Protein AF-0000000087528096 (afdb_homodimer)

Radius of gyration: 29.96 Å; Cα contacts (8 Å, |Δi|>4): 193; chains: 2; bounding box: 73×85×64 Å

Foldseek 3Di:
DEEDEPVRCVVCVVVVLVCQAPVQDKYFYDYPRHTDDIDHYPVVVVVVVVVVVVVVVVVVVVVVVVVVVVVVVVVVVVVVVVVVVVVVVVVD/DEEDEPVRCVVCVVVVLVCQAPVQDKYFYDYPRHTDDIDHYVVVVVVVVVVVVVVVVVVVVVVVVVVVVVVVVVVVVVVVVVVVVVVVVVVD

Organism: NCBI:txid1859131

Solvent-accessible surface area (backbone atoms only — not comparable to full-atom values): 9557 Å² total; per-residue (Å²): 125,44,81,39,41,53,68,55,41,53,76,39,41,70,60,53,41,49,40,8,47,73,66,64,38,40,35,37,30,17,55,97,85,35,80,46,24,28,40,31,18,54,68,52,51,49,48,43,53,50,51,50,50,49,51,50,50,51,50,49,52,52,48,50,52,52,48,51,52,50,49,49,50,51,53,52,53,51,55,52,52,57,55,50,58,57,50,54,59,64,71,98,126,44,80,40,42,52,70,55,40,52,76,40,41,71,61,52,42,48,40,9,46,74,65,62,39,39,35,38,30,17,56,97,85,35,79,44,24,28,40,32,18,53,69,52,51,50,48,44,52,49,51,50,50,49,50,52,50,49,51,49,52,50,49,51,50,51,48,50,52,48,50,50,50,51,52,52,52,52,54,53,52,55,56,50,57,56,50,55,59,64,72,99

Sequence (184 aa):
MTTVSVANAKSHLSELIAKSAYAHERFIITKRDKPVAALVSLEDLQIIEQHEERQGLASLVGQWKDFEEVGEQISDLHQLRKDAGTRKDVSLMTTVSVANAKSHLSELIAKSAYAHERFIITKRDKPVAALVSLEDLQIIEQHEERQGLASLVGQWKDFEEVGEQISDLHQLRKDAGTRKDVSL

InterPro domains:
  IPR006442 Type II toxin-antitoxin system, antitoxin Phd/YefM [PF02604] (1-50)
  IPR036165 YefM-like superfamily [SSF143120] (1-53)

Structure (mmCIF, N/CA/C/O backbone):
data_AF-0000000087528096-model_v1
#
loop_
_entity.id
_entity.type
_entity.pdbx_description
1 polymer Antitoxin
#
loop_
_atom_site.group_PDB
_atom_site.id
_atom_site.type_symbol
_atom_site.label_atom_id
_atom_site.label_alt_id
_atom_site.label_comp_id
_atom_site.label_asym_id
_atom_site.label_entity_id
_atom_site.label_seq_id
_atom_site.pdbx_PDB_ins_code
_atom_site.Cartn_x
_atom_site.Cartn_y
_atom_site.Cartn_z
_atom_site.occupancy
_atom_site.B_iso_or_equiv
_atom_site.auth_seq_id
_atom_site.auth_comp_id
_atom_site.auth_asym_id
_atom_site.auth_atom_id
_atom_site.pdbx_PDB_model_num
ATOM 1 N N . MET A 1 1 ? 3.6 0.484 -13.867 1 90.38 1 MET A N 1
ATOM 2 C CA . MET A 1 1 ? 2.879 -0.701 -13.406 1 90.38 1 MET A CA 1
ATOM 3 C C . MET A 1 1 ? 2.568 -1.631 -14.578 1 90.38 1 MET A C 1
ATOM 5 O O . MET A 1 1 ? 2.242 -1.171 -15.672 1 90.38 1 MET A O 1
ATOM 9 N N . THR A 1 2 ? 2.775 -2.906 -14.344 1 96.56 2 THR A N 1
ATOM 10 C CA . THR A 1 2 ? 2.578 -3.893 -15.398 1 96.56 2 THR A CA 1
ATOM 11 C C . THR A 1 2 ? 1.336 -4.738 -15.125 1 96.56 2 THR A C 1
ATOM 13 O O . THR A 1 2 ? 1.041 -5.059 -13.969 1 96.56 2 THR A O 1
ATOM 16 N N . THR A 1 3 ? 0.63 -5.137 -16.266 1 98.19 3 THR A N 1
ATOM 17 C CA . THR A 1 3 ? -0.561 -5.969 -16.125 1 98.19 3 THR A CA 1
ATOM 18 C C . THR A 1 3 ? -0.282 -7.391 -16.609 1 98.19 3 THR A C 1
ATOM 20 O O . THR A 1 3 ? 0.369 -7.59 -17.641 1 98.19 3 THR A O 1
ATOM 23 N N . VAL A 1 4 ? -0.77 -8.359 -15.805 1 98.31 4 VAL A N 1
ATOM 24 C CA . VAL A 1 4 ? -0.601 -9.766 -16.156 1 98.31 4 VAL A CA 1
ATOM 25 C C . VAL A 1 4 ? -1.892 -10.531 -15.859 1 98.31 4 VAL A C 1
ATOM 27 O O . VAL A 1 4 ? -2.605 -10.219 -14.906 1 98.31 4 VAL A O 1
ATOM 30 N N . SER A 1 5 ? -2.236 -11.555 -16.703 1 98.25 5 SER A N 1
ATOM 31 C CA . SER A 1 5 ? -3.389 -12.406 -16.438 1 98.25 5 SER A CA 1
ATOM 32 C C . SER A 1 5 ? -3.094 -13.383 -15.297 1 98.25 5 SER A C 1
ATOM 34 O O . SER A 1 5 ? -1.93 -13.656 -15 1 98.25 5 SER A O 1
ATOM 36 N N . VAL A 1 6 ? -4.137 -13.867 -14.734 1 97.44 6 VAL A N 1
ATOM 37 C CA . VAL A 1 6 ? -3.998 -14.891 -13.703 1 97.44 6 VAL A CA 1
ATOM 38 C C . VAL A 1 6 ? -3.186 -16.062 -14.242 1 97.44 6 VAL A C 1
ATOM 40 O O . VAL A 1 6 ? -2.297 -16.578 -13.562 1 97.44 6 VAL A O 1
ATOM 43 N N . ALA A 1 7 ? -3.463 -16.5 -15.469 1 96.94 7 ALA A N 1
ATOM 44 C CA . ALA A 1 7 ? -2.764 -17.625 -16.078 1 96.94 7 ALA A CA 1
ATOM 45 C C . ALA A 1 7 ? -1.271 -17.344 -16.203 1 96.94 7 ALA A C 1
ATOM 47 O O . ALA A 1 7 ? -0.44 -18.172 -15.844 1 96.94 7 ALA A O 1
ATOM 48 N N . ASN A 1 8 ? -0.968 -16.188 -16.688 1 97.31 8 ASN A N 1
ATOM 49 C CA . ASN A 1 8 ? 0.431 -15.812 -16.844 1 97.31 8 ASN A CA 1
ATOM 50 C C . ASN A 1 8 ? 1.124 -15.641 -15.5 1 97.31 8 ASN A C 1
ATOM 52 O O . ASN A 1 8 ? 2.297 -15.992 -15.352 1 97.31 8 ASN A O 1
ATOM 56 N N . ALA A 1 9 ? 0.437 -15.078 -14.57 1 98.06 9 ALA A N 1
ATOM 57 C CA . ALA A 1 9 ? 0.995 -14.938 -13.227 1 98.06 9 ALA A CA 1
ATOM 58 C C . ALA A 1 9 ? 1.335 -16.297 -12.633 1 98.06 9 ALA A C 1
ATOM 60 O O . ALA A 1 9 ? 2.396 -16.469 -12.023 1 98.06 9 ALA A O 1
ATOM 61 N N . LYS A 1 10 ? 0.436 -17.234 -12.836 1 96.06 10 LYS A N 1
ATOM 62 C CA . LYS A 1 10 ? 0.653 -18.578 -12.328 1 96.06 10 LYS A CA 1
ATOM 63 C C . LYS A 1 10 ? 1.898 -19.203 -12.945 1 96.06 10 LYS A C 1
ATOM 65 O O . LYS A 1 10 ? 2.709 -19.812 -12.242 1 96.06 10 LYS A O 1
ATOM 70 N N . SER A 1 11 ? 2.092 -18.984 -14.188 1 96.88 11 SER A N 1
ATOM 71 C CA . SER A 1 11 ? 3.176 -19.625 -14.922 1 96.88 11 SER A CA 1
ATOM 72 C C . SER A 1 11 ? 4.512 -18.953 -14.648 1 96.88 11 SER A C 1
ATOM 74 O O . SER A 1 11 ? 5.57 -19.547 -14.828 1 96.88 11 SER A O 1
ATOM 76 N N . HIS A 1 12 ? 4.43 -17.703 -14.156 1 97.62 12 HIS A N 1
ATOM 77 C CA . HIS A 1 12 ? 5.664 -16.938 -14.031 1 97.62 12 HIS A CA 1
ATOM 78 C C . HIS A 1 12 ? 5.762 -16.281 -12.656 1 97.62 12 HIS A C 1
ATOM 80 O O . HIS A 1 12 ? 6.355 -15.219 -12.516 1 97.62 12 HIS A O 1
ATOM 86 N N . LEU A 1 13 ? 5.191 -16.875 -11.719 1 97.88 13 LEU A N 1
ATOM 87 C CA . LEU A 1 13 ? 5.047 -16.234 -10.422 1 97.88 13 LEU A CA 1
ATOM 88 C C . LEU A 1 13 ? 6.41 -15.938 -9.805 1 97.88 13 LEU A C 1
ATOM 90 O O . LEU A 1 13 ? 6.629 -14.859 -9.234 1 97.88 13 LEU A O 1
ATOM 94 N N . SER A 1 14 ? 7.289 -16.875 -9.906 1 97.5 14 SER A N 1
ATOM 95 C CA . SER A 1 14 ? 8.609 -16.703 -9.305 1 97.5 14 SER A CA 1
ATOM 96 C C . SER A 1 14 ? 9.336 -15.508 -9.898 1 97.5 14 SER A C 1
ATOM 98 O O . SER A 1 14 ? 9.977 -14.734 -9.18 1 97.5 14 SER A O 1
ATOM 100 N N . GLU A 1 15 ? 9.242 -15.352 -11.148 1 97.75 15 GLU A N 1
ATOM 101 C CA . GLU A 1 15 ? 9.867 -14.227 -11.844 1 97.75 15 GLU A CA 1
ATOM 102 C C . GLU A 1 15 ? 9.195 -12.906 -11.469 1 97.75 15 GLU A C 1
ATOM 104 O O . GLU A 1 15 ? 9.875 -11.906 -11.25 1 97.75 15 GLU A O 1
ATOM 109 N N . LEU A 1 16 ? 7.91 -12.867 -11.422 1 98.25 16 LEU A N 1
ATOM 110 C CA . LEU A 1 16 ? 7.16 -11.672 -11.062 1 98.25 16 LEU A CA 1
ATOM 111 C C . LEU A 1 16 ? 7.492 -11.227 -9.641 1 98.25 16 LEU A C 1
ATOM 113 O O . LEU A 1 16 ? 7.664 -10.031 -9.383 1 98.25 16 LEU A O 1
ATOM 117 N N . ILE A 1 17 ? 7.629 -12.148 -8.789 1 98.19 17 ILE A N 1
ATOM 118 C CA . ILE A 1 17 ? 7.984 -11.891 -7.398 1 98.19 17 ILE A CA 1
ATOM 119 C C . ILE A 1 17 ? 9.375 -11.266 -7.332 1 98.19 17 ILE A C 1
ATOM 121 O O . ILE A 1 17 ? 9.594 -10.289 -6.613 1 98.19 17 ILE A O 1
ATOM 125 N N . ALA A 1 18 ? 10.242 -11.828 -8.102 1 97.38 18 ALA A N 1
ATOM 126 C CA . ALA A 1 18 ? 11.609 -11.305 -8.117 1 97.38 18 ALA A CA 1
ATOM 127 C C . ALA A 1 18 ? 11.633 -9.852 -8.594 1 97.38 18 ALA A C 1
ATOM 129 O O . ALA A 1 18 ? 12.297 -9.008 -8 1 97.38 18 ALA A O 1
ATOM 130 N N . LYS A 1 19 ? 10.922 -9.57 -9.594 1 97.88 19 LYS A N 1
ATOM 131 C CA . LYS A 1 19 ? 10.859 -8.227 -10.141 1 97.88 19 LYS A CA 1
ATOM 132 C C . LYS A 1 19 ? 10.227 -7.25 -9.148 1 97.88 19 LYS A C 1
ATOM 134 O O . LYS A 1 19 ? 10.68 -6.113 -9.008 1 97.88 19 LYS A O 1
ATOM 139 N N . SER A 1 20 ? 9.203 -7.719 -8.469 1 98 20 SER A N 1
ATOM 140 C CA . SER A 1 20 ? 8.57 -6.879 -7.457 1 98 20 SER A CA 1
ATOM 141 C C . SER A 1 20 ? 9.508 -6.605 -6.293 1 98 20 SER A C 1
ATOM 143 O O . SER A 1 20 ? 9.633 -5.465 -5.836 1 98 20 SER A O 1
ATOM 145 N N . ALA A 1 21 ? 10.172 -7.633 -5.875 1 96.12 21 ALA A N 1
ATOM 146 C CA . ALA A 1 21 ? 11.039 -7.551 -4.703 1 96.12 21 ALA A CA 1
ATOM 147 C C . ALA A 1 21 ? 12.273 -6.691 -4.992 1 96.12 21 ALA A C 1
ATOM 149 O O . ALA A 1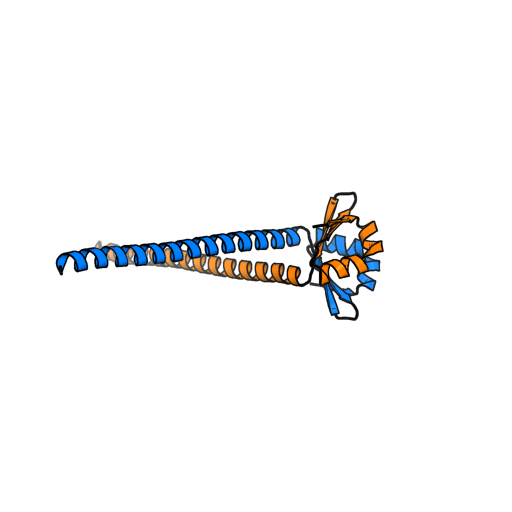 21 ? 12.641 -5.832 -4.184 1 96.12 21 ALA A O 1
ATOM 150 N N . TYR A 1 22 ? 12.859 -6.832 -6.156 1 95.5 22 TYR A N 1
ATOM 151 C CA . TYR A 1 22 ? 14.156 -6.223 -6.414 1 95.5 22 TYR A CA 1
ATOM 152 C C . TYR A 1 22 ? 14.008 -4.914 -7.18 1 95.5 22 TYR A C 1
ATOM 154 O O . TYR A 1 22 ? 14.734 -3.951 -6.926 1 95.5 22 TYR A O 1
ATOM 162 N N . ALA A 1 23 ? 13.047 -4.922 -8.047 1 95.75 23 ALA A N 1
ATOM 163 C CA . ALA A 1 23 ? 12.914 -3.74 -8.898 1 95.75 23 ALA A CA 1
ATOM 164 C C . ALA A 1 23 ? 11.734 -2.877 -8.453 1 95.75 23 ALA A C 1
ATOM 166 O O . ALA A 1 23 ? 11.438 -1.854 -9.07 1 95.75 23 ALA A O 1
ATOM 167 N N . HIS A 1 24 ? 11.008 -3.273 -7.504 1 96.19 24 HIS A N 1
ATOM 168 C CA . HIS A 1 24 ? 9.867 -2.551 -6.953 1 96.19 24 HIS A CA 1
ATOM 169 C C . HIS A 1 24 ? 8.781 -2.346 -8.008 1 96.19 24 HIS A C 1
ATOM 171 O O . HIS A 1 24 ? 8.086 -1.326 -7.996 1 96.19 24 HIS A O 1
ATOM 177 N N . GLU A 1 25 ? 8.828 -3.305 -8.859 1 97.44 25 GLU A N 1
ATOM 178 C CA . GLU A 1 25 ? 7.766 -3.264 -9.859 1 97.44 25 GLU A CA 1
ATOM 179 C C . GLU A 1 25 ? 6.453 -3.799 -9.289 1 97.44 25 GLU A C 1
ATOM 181 O O . GLU A 1 25 ? 6.449 -4.758 -8.523 1 97.44 25 GLU A O 1
ATOM 186 N N . ARG A 1 26 ? 5.344 -3.219 -9.75 1 98.62 26 ARG A N 1
ATOM 187 C CA . ARG A 1 26 ? 4.012 -3.658 -9.352 1 98.62 26 ARG A CA 1
ATOM 188 C C . ARG A 1 26 ? 3.295 -4.355 -10.5 1 98.62 26 ARG A C 1
ATOM 190 O O . ARG A 1 26 ? 3.396 -3.932 -11.648 1 98.62 26 ARG A O 1
ATOM 197 N N . PHE A 1 27 ? 2.619 -5.422 -10.164 1 98.75 27 PHE A N 1
ATOM 198 C CA . PHE A 1 27 ? 1.892 -6.16 -11.188 1 98.75 27 PHE A CA 1
ATOM 199 C C . PHE A 1 27 ? 0.406 -6.23 -10.852 1 98.75 27 PHE A C 1
ATOM 201 O O . PHE A 1 27 ? 0.025 -6.719 -9.789 1 98.75 27 PHE A O 1
ATOM 208 N N . ILE A 1 28 ? -0.357 -5.727 -11.805 1 98.81 28 ILE A N 1
ATOM 209 C CA . ILE A 1 28 ? -1.802 -5.902 -11.695 1 98.81 28 ILE A CA 1
ATOM 210 C C . ILE A 1 28 ? -2.205 -7.238 -12.312 1 98.81 28 ILE A C 1
ATOM 212 O O . ILE A 1 28 ? -1.889 -7.516 -13.477 1 98.81 28 ILE A O 1
ATOM 216 N N . ILE A 1 29 ? -2.816 -7.984 -11.508 1 98.69 29 ILE A N 1
ATOM 217 C CA . ILE A 1 29 ? -3.266 -9.289 -11.984 1 98.69 29 ILE A CA 1
ATOM 218 C C . ILE A 1 29 ? -4.711 -9.195 -12.461 1 98.69 29 ILE A C 1
ATOM 220 O O . ILE A 1 29 ? -5.57 -8.648 -11.758 1 98.69 29 ILE A O 1
ATOM 224 N N . THR A 1 30 ? -4.953 -9.766 -13.664 1 98.62 30 THR A N 1
ATOM 225 C CA . THR A 1 30 ? -6.281 -9.672 -14.258 1 98.62 30 THR A CA 1
ATOM 226 C C . THR A 1 30 ? -6.895 -11.062 -14.43 1 98.62 30 THR A C 1
ATOM 228 O O . THR A 1 30 ? -6.172 -12.047 -14.594 1 98.62 30 THR A O 1
ATOM 231 N N . LYS A 1 31 ? -8.156 -11.148 -14.25 1 96.94 31 LYS A N 1
ATOM 232 C CA . LYS A 1 31 ? -8.992 -12.289 -14.602 1 96.94 31 LYS A CA 1
ATOM 233 C C . LYS A 1 31 ? -10.023 -11.914 -15.664 1 96.94 31 LYS A C 1
ATOM 235 O O . LYS A 1 31 ? -10.812 -10.984 -15.477 1 96.94 31 LYS A O 1
ATOM 240 N N . ARG A 1 32 ? -10.008 -12.594 -16.781 1 96.25 32 ARG A N 1
ATOM 241 C CA . ARG A 1 32 ? -10.891 -12.25 -17.891 1 96.25 32 ARG A CA 1
ATOM 242 C C . ARG A 1 32 ? -10.797 -10.766 -18.234 1 96.25 32 ARG A C 1
ATOM 244 O O . ARG A 1 32 ? -11.82 -10.086 -18.344 1 96.25 32 ARG A O 1
ATOM 251 N N . ASP A 1 33 ? -9.609 -10.297 -18.141 1 96.75 33 ASP A N 1
ATOM 252 C CA . ASP A 1 33 ? -9.234 -8.953 -18.562 1 96.75 33 ASP A CA 1
ATOM 253 C C . ASP A 1 33 ? -9.703 -7.902 -17.547 1 96.75 33 ASP A C 1
ATOM 255 O O . ASP A 1 33 ? -9.703 -6.707 -17.844 1 96.75 33 ASP A O 1
ATOM 259 N N . LYS A 1 34 ? -10.055 -8.312 -16.359 1 97.38 34 LYS A N 1
ATOM 260 C CA . LYS A 1 34 ? -10.43 -7.395 -15.297 1 97.38 34 LYS A CA 1
ATOM 261 C C . LYS A 1 34 ? -9.422 -7.449 -14.148 1 97.38 34 LYS A C 1
ATOM 263 O O . LYS A 1 34 ? -9.07 -8.531 -13.672 1 97.38 34 LYS A O 1
ATOM 268 N N . PRO A 1 35 ? -9.031 -6.316 -13.734 1 98.31 35 PRO A N 1
ATOM 269 C CA . PRO A 1 35 ? -8.117 -6.309 -12.594 1 98.31 35 PRO A CA 1
ATOM 270 C C . PRO A 1 35 ? -8.758 -6.859 -11.32 1 98.31 35 PRO A C 1
ATOM 272 O O . PRO A 1 35 ? -9.906 -6.52 -11.008 1 98.31 35 PRO A O 1
ATOM 275 N N . VAL A 1 36 ? -7.973 -7.664 -10.578 1 97.75 36 VAL A N 1
ATOM 276 C CA . VAL A 1 36 ? -8.609 -8.289 -9.422 1 97.75 36 VAL A CA 1
ATOM 277 C C . VAL A 1 36 ? -7.684 -8.211 -8.211 1 97.75 36 VAL A C 1
ATOM 279 O O . VAL A 1 36 ? -8.141 -8.242 -7.066 1 97.75 36 VAL A O 1
ATOM 282 N N . ALA A 1 37 ? -6.371 -8.078 -8.414 1 98.62 37 ALA A N 1
ATOM 283 C CA . ALA A 1 37 ? -5.391 -8.031 -7.332 1 98.62 37 ALA A CA 1
ATOM 284 C C . ALA A 1 37 ? -4.059 -7.469 -7.82 1 98.62 37 ALA A C 1
ATOM 286 O O . ALA A 1 37 ? -3.912 -7.141 -9 1 98.62 37 ALA A O 1
ATOM 287 N N . ALA A 1 38 ? -3.154 -7.332 -6.879 1 98.75 38 ALA A N 1
ATOM 288 C CA . ALA A 1 38 ? -1.843 -6.812 -7.258 1 98.75 38 ALA A CA 1
ATOM 289 C C . ALA A 1 38 ? -0.731 -7.492 -6.465 1 98.75 38 ALA A C 1
ATOM 291 O O . ALA A 1 38 ? -0.905 -7.809 -5.285 1 98.75 38 ALA A O 1
ATOM 292 N N . LEU A 1 39 ? 0.311 -7.723 -7.121 1 98.75 39 LEU A N 1
ATOM 293 C CA . LEU A 1 39 ? 1.568 -8.133 -6.508 1 98.75 39 LEU A CA 1
ATOM 294 C C . LEU A 1 39 ? 2.475 -6.934 -6.27 1 98.75 39 LEU A C 1
ATOM 296 O O . LEU A 1 39 ? 2.762 -6.172 -7.195 1 98.75 39 LEU A O 1
ATOM 300 N N . VAL A 1 40 ? 2.859 -6.777 -5.023 1 98.56 40 VAL A N 1
ATOM 301 C CA . VAL A 1 40 ? 3.623 -5.582 -4.684 1 98.56 40 VAL A CA 1
ATOM 302 C C . VAL A 1 40 ? 4.828 -5.965 -3.824 1 98.56 40 VAL A C 1
ATOM 304 O O . VAL A 1 40 ? 4.887 -7.07 -3.287 1 98.56 40 VAL A O 1
ATOM 307 N N . SER A 1 41 ? 5.758 -5.035 -3.684 1 98.44 41 SER A N 1
ATOM 308 C CA . SER A 1 41 ? 6.934 -5.227 -2.842 1 98.44 41 SER A CA 1
ATOM 309 C C . SER A 1 41 ? 6.578 -5.137 -1.363 1 98.44 41 SER A C 1
ATOM 311 O O . SER A 1 41 ? 5.5 -4.652 -1.008 1 98.44 41 SER A O 1
ATOM 313 N N . LEU A 1 42 ? 7.492 -5.574 -0.582 1 97.94 42 LEU A N 1
ATOM 314 C CA . LEU A 1 42 ? 7.293 -5.477 0.859 1 97.94 42 LEU A CA 1
ATOM 315 C C . LEU A 1 42 ? 7.309 -4.02 1.311 1 97.94 42 LEU A C 1
ATOM 317 O O . LEU A 1 42 ? 6.637 -3.654 2.277 1 97.94 42 LEU A O 1
ATOM 321 N N . GLU A 1 43 ? 8.055 -3.254 0.662 1 97.12 43 GLU A N 1
ATOM 322 C CA . GLU A 1 43 ? 8.062 -1.824 0.954 1 97.12 43 GLU A CA 1
ATOM 323 C C . GLU A 1 43 ? 6.699 -1.195 0.704 1 97.12 43 GLU A C 1
ATOM 325 O O . GLU A 1 43 ? 6.238 -0.365 1.49 1 97.12 43 GLU A O 1
ATOM 330 N N . ASP A 1 44 ? 6.098 -1.627 -0.346 1 97.69 44 ASP A N 1
ATOM 331 C CA . ASP A 1 44 ? 4.746 -1.164 -0.645 1 97.69 44 ASP A CA 1
ATOM 332 C C . ASP A 1 44 ? 3.771 -1.566 0.459 1 97.69 44 ASP A C 1
ATOM 334 O O . ASP A 1 44 ? 2.908 -0.778 0.85 1 97.69 44 ASP A O 1
ATOM 338 N N . LEU A 1 45 ? 3.947 -2.783 0.923 1 97.62 45 LEU A N 1
ATOM 339 C CA . LEU A 1 45 ? 3.088 -3.258 2.002 1 97.62 45 LEU A CA 1
ATOM 340 C C . LEU A 1 45 ? 3.219 -2.367 3.234 1 97.62 45 LEU A C 1
ATOM 342 O O . LEU A 1 45 ? 2.227 -2.08 3.906 1 97.62 45 LEU A O 1
ATOM 346 N N . GLN A 1 46 ? 4.398 -1.9 3.506 1 96.81 46 GLN A N 1
ATOM 347 C CA . GLN A 1 46 ? 4.652 -1.033 4.652 1 96.81 46 GLN A CA 1
ATOM 348 C C . GLN A 1 46 ? 3.922 0.299 4.508 1 96.81 46 GLN A C 1
ATOM 350 O O . GLN A 1 46 ? 3.479 0.88 5.496 1 96.81 46 GLN A O 1
ATOM 355 N N . ILE A 1 47 ? 3.826 0.717 3.318 1 96.56 47 ILE A N 1
ATOM 356 C CA . ILE A 1 47 ? 3.115 1.961 3.049 1 96.56 47 ILE A CA 1
ATOM 357 C C . ILE A 1 47 ? 1.646 1.811 3.438 1 96.56 47 ILE A C 1
ATOM 359 O O . ILE A 1 47 ? 1.068 2.703 4.062 1 96.56 47 ILE A O 1
ATOM 363 N N . ILE A 1 48 ? 1.076 0.712 3.107 1 96.94 48 ILE A N 1
ATOM 364 C CA . ILE A 1 48 ? -0.32 0.433 3.426 1 96.94 48 ILE A CA 1
ATOM 365 C C . ILE A 1 48 ? -0.51 0.418 4.941 1 96.94 48 ILE A C 1
ATOM 367 O O . ILE A 1 48 ? -1.429 1.055 5.465 1 96.94 48 ILE A O 1
ATOM 371 N N . GLU A 1 49 ? 0.401 -0.225 5.617 1 95.81 49 GLU A N 1
ATOM 372 C CA . GLU A 1 49 ? 0.328 -0.341 7.074 1 95.81 49 GLU A CA 1
ATOM 373 C C . GLU A 1 49 ? 0.446 1.026 7.742 1 95.81 49 GLU A C 1
ATOM 375 O O . GLU A 1 49 ? -0.296 1.331 8.68 1 95.81 49 GLU A O 1
ATOM 380 N N . GLN A 1 50 ? 1.301 1.801 7.273 1 94.94 50 GLN A N 1
ATOM 381 C CA . GLN A 1 50 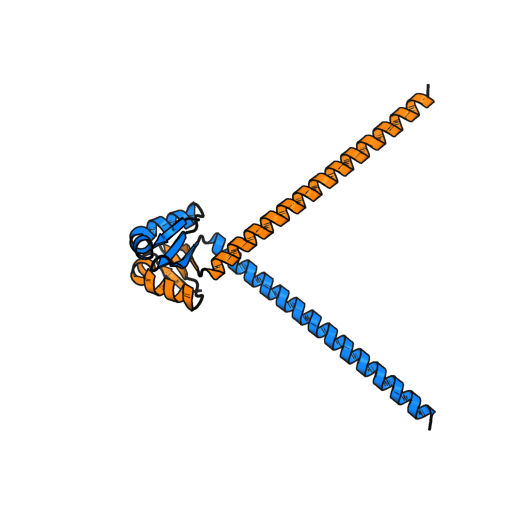? 1.497 3.141 7.816 1 94.94 50 GLN A CA 1
ATOM 382 C C . GLN A 1 50 ? 0.265 4.012 7.598 1 94.94 50 GLN A C 1
ATOM 384 O O . GLN A 1 50 ? -0.122 4.785 8.477 1 94.94 50 GLN A O 1
ATOM 389 N N . HIS A 1 51 ? -0.264 3.867 6.41 1 94.31 51 HIS A N 1
ATOM 390 C CA . HIS A 1 51 ? -1.482 4.613 6.113 1 94.31 51 HIS A CA 1
ATOM 391 C C . HIS A 1 51 ? -2.605 4.238 7.07 1 94.31 51 HIS A C 1
ATOM 393 O O . HIS A 1 51 ? -3.322 5.109 7.566 1 94.31 51 HIS A O 1
ATOM 399 N N . GLU A 1 52 ? -2.697 2.984 7.305 1 94.25 52 GLU A N 1
ATOM 400 C CA . GLU A 1 52 ? -3.736 2.508 8.211 1 94.25 52 GLU A CA 1
ATOM 401 C C . GLU A 1 52 ? -3.496 3.006 9.633 1 94.25 52 GLU A C 1
ATOM 403 O O . GLU A 1 52 ? -4.438 3.383 10.336 1 94.25 52 GLU A O 1
ATOM 408 N N . GLU A 1 53 ? -2.301 3.014 10.023 1 94.69 53 GLU A N 1
ATOM 409 C CA . GLU A 1 53 ? -1.956 3.52 11.344 1 94.69 53 GLU A CA 1
ATOM 410 C C . GLU A 1 53 ? -2.291 5 11.477 1 94.69 53 GLU A C 1
ATOM 412 O O . GLU A 1 53 ? -2.855 5.43 12.484 1 94.69 53 GLU A O 1
ATOM 417 N N . ARG A 1 54 ? -1.971 5.691 10.516 1 91.75 54 ARG A N 1
ATOM 418 C CA . ARG A 1 54 ? -2.232 7.125 10.523 1 91.75 54 ARG A CA 1
ATOM 419 C C . ARG A 1 54 ? -3.73 7.41 10.539 1 91.75 54 ARG A C 1
ATOM 421 O O . ARG A 1 54 ? -4.188 8.312 11.242 1 91.75 54 ARG A O 1
ATOM 428 N N . GLN A 1 55 ? -4.418 6.676 9.727 1 91.19 55 GLN A N 1
ATOM 429 C CA . GLN A 1 55 ? -5.871 6.836 9.695 1 91.19 55 GLN A CA 1
ATOM 430 C C . GLN A 1 55 ? -6.492 6.473 11.039 1 91.19 55 GLN A C 1
ATOM 432 O O . GLN A 1 55 ? -7.453 7.105 11.477 1 91.19 55 GLN A O 1
ATOM 437 N N . GLY A 1 56 ? -5.922 5.422 11.57 1 92.94 56 GLY A N 1
ATOM 438 C CA . GLY A 1 56 ? -6.375 5.051 12.898 1 92.94 56 GLY A CA 1
ATOM 439 C C . GLY A 1 56 ? -6.145 6.141 13.93 1 92.94 56 GLY A C 1
ATOM 440 O O . GLY A 1 56 ? -7.055 6.48 14.695 1 92.94 56 GLY A O 1
ATOM 441 N N . LEU A 1 57 ? -5.02 6.727 13.883 1 92.62 57 LEU A N 1
ATOM 442 C CA . LEU A 1 57 ? -4.676 7.805 14.805 1 92.62 57 LEU A CA 1
ATOM 443 C C . LEU A 1 57 ? -5.547 9.031 14.555 1 92.62 57 LEU A C 1
ATOM 445 O O . LEU A 1 57 ? -6.02 9.664 15.5 1 92.62 57 LEU A O 1
ATOM 449 N N . ALA A 1 58 ? -5.746 9.352 13.312 1 92.19 58 ALA A N 1
ATOM 450 C CA . ALA A 1 58 ? -6.59 10.484 12.945 1 92.19 58 ALA A CA 1
ATOM 451 C C . ALA A 1 58 ? -8.016 10.297 13.461 1 92.19 58 ALA A C 1
ATOM 453 O O . ALA A 1 58 ? -8.633 11.242 13.953 1 92.19 58 ALA A O 1
ATOM 454 N N . SER A 1 59 ? -8.453 9.102 13.305 1 94 59 SER A N 1
ATOM 455 C CA . SER A 1 59 ? -9.805 8.781 13.773 1 94 59 SER A CA 1
ATOM 456 C C . SER A 1 59 ? -9.914 8.938 15.281 1 94 59 SER A C 1
ATOM 458 O O . SER A 1 59 ? -10.93 9.438 15.789 1 94 59 SER A O 1
ATOM 460 N N . LEU A 1 60 ? -8.836 8.594 15.922 1 92.56 60 LEU A N 1
ATOM 461 C CA . LEU A 1 60 ? -8.82 8.711 17.375 1 92.56 60 LEU A CA 1
ATOM 462 C C . LEU A 1 60 ? -8.805 10.18 17.797 1 92.56 60 LEU A C 1
ATOM 464 O O . LEU A 1 60 ? -9.523 10.57 18.719 1 92.56 60 LEU A O 1
ATOM 468 N N . VAL A 1 61 ? -8.07 10.945 17.172 1 91.94 61 VAL A N 1
ATOM 469 C CA . VAL A 1 61 ? -8.016 12.375 17.438 1 91.94 61 VAL A CA 1
ATOM 470 C C . VAL A 1 61 ? -9.375 13.016 17.156 1 91.94 61 VAL A C 1
ATOM 472 O O . VAL A 1 61 ? -9.852 13.844 17.938 1 91.94 61 VAL A O 1
ATOM 475 N N . GLY A 1 62 ? -9.93 12.562 16.047 1 91.12 62 GLY A N 1
ATOM 476 C CA . GLY A 1 62 ? -11.25 13.062 15.711 1 91.12 62 GLY A CA 1
ATOM 477 C C . GLY A 1 62 ? -12.297 12.719 16.75 1 91.12 62 GLY A C 1
ATOM 478 O O . GLY A 1 62 ? -13.117 13.555 17.125 1 91.12 62 GLY A O 1
ATOM 479 N N . GLN A 1 63 ? -12.195 11.578 17.234 1 93 63 GLN A N 1
ATOM 480 C CA . GLN A 1 63 ? -13.133 11.141 18.266 1 93 63 GLN A CA 1
ATOM 481 C C . GLN A 1 63 ? -12.914 11.914 19.562 1 93 63 GLN A C 1
ATOM 483 O O . GLN A 1 63 ? -13.875 12.289 20.234 1 93 63 GLN A O 1
ATOM 488 N N . TRP A 1 64 ? -11.727 12.062 19.875 1 90.94 64 TRP A N 1
ATOM 489 C CA . TRP A 1 64 ? -11.383 12.82 21.078 1 90.94 64 TRP A CA 1
ATOM 490 C C . TRP A 1 64 ? -11.914 14.242 21 1 90.94 64 TRP A C 1
ATOM 492 O O . TRP A 1 64 ? -12.445 14.773 21.969 1 90.94 64 TRP A O 1
ATOM 502 N N . LYS A 1 65 ? -11.781 14.867 19.844 1 92.56 65 LYS A N 1
ATOM 503 C CA . LYS A 1 65 ? -12.289 16.219 19.641 1 92.56 65 LYS A CA 1
ATOM 504 C C . LYS A 1 65 ? -13.812 16.25 19.766 1 92.56 65 LYS A C 1
ATOM 506 O O . LYS A 1 65 ? -14.367 17.203 20.312 1 92.56 65 LYS A O 1
ATOM 511 N N . ASP A 1 66 ? -14.367 15.188 19.188 1 93.19 66 ASP A N 1
ATOM 512 C CA . ASP A 1 66 ? -15.82 15.078 19.281 1 93.19 66 ASP A CA 1
ATOM 513 C C . ASP A 1 66 ? -16.266 14.984 20.75 1 93.19 66 ASP A C 1
ATOM 515 O O . ASP A 1 66 ? -17.266 15.594 21.141 1 93.19 66 ASP A O 1
ATOM 519 N N . PHE A 1 67 ? -15.539 14.344 21.516 1 93.19 67 PHE A N 1
ATOM 520 C CA . PHE A 1 67 ? -15.852 14.195 22.938 1 93.19 67 PHE A CA 1
ATOM 521 C C . PHE A 1 67 ? -15.703 15.516 23.672 1 93.19 67 PHE A C 1
ATOM 523 O O . PHE A 1 67 ? -16.531 15.867 24.516 1 93.19 67 PHE A O 1
ATOM 530 N N . GLU A 1 68 ? -14.695 16.188 23.359 1 93.06 68 GLU A N 1
ATOM 531 C CA . GLU A 1 68 ? -14.469 17.484 23.969 1 93.06 68 GLU A CA 1
ATOM 532 C C . GLU A 1 68 ? -15.594 18.453 23.641 1 93.06 68 GLU A C 1
ATOM 534 O O . GLU A 1 68 ? -16.062 19.203 24.516 1 93.06 68 GLU A O 1
ATOM 539 N N . GLU A 1 69 ? -15.961 18.438 22.406 1 93.12 69 GLU A N 1
ATOM 540 C CA . GLU A 1 69 ? -17.047 19.312 21.984 1 93.12 69 GLU A CA 1
ATOM 541 C C . GLU A 1 69 ? -18.344 18.984 22.703 1 93.12 69 GLU A C 1
ATOM 543 O O . GLU A 1 69 ? -19.078 19.875 23.125 1 93.12 69 GLU A O 1
ATOM 548 N N . VAL A 1 70 ? -18.562 17.766 22.828 1 95.19 70 VAL A N 1
ATOM 549 C CA . VAL A 1 70 ? -19.75 17.328 23.547 1 95.19 70 VAL A CA 1
ATOM 550 C C . VAL A 1 70 ? -19.641 17.703 25.016 1 95.19 70 VAL A C 1
ATOM 552 O O . VAL A 1 70 ? -20.609 18.172 25.625 1 95.19 70 VAL A O 1
ATOM 555 N N . GLY A 1 71 ? -18.469 17.453 25.484 1 93.06 71 GLY A N 1
ATOM 556 C CA . GLY A 1 71 ? -18.234 17.859 26.859 1 93.06 71 GLY A CA 1
ATOM 557 C C . GLY A 1 71 ? -18.453 19.344 27.094 1 93.06 71 GLY A C 1
ATOM 558 O O . GLY A 1 71 ? -19.031 19.734 28.094 1 93.06 71 GLY A O 1
ATOM 559 N N . GLU A 1 72 ? -18.047 20.141 26.141 1 93.94 72 GLU A N 1
ATOM 560 C CA . GLU A 1 72 ? -18.25 21.578 26.219 1 93.94 72 GLU A CA 1
ATOM 561 C C . GLU A 1 72 ? -19.734 21.938 26.172 1 93.94 72 GLU A C 1
ATOM 563 O O . GLU A 1 72 ? -20.188 22.812 26.906 1 93.94 72 GLU A O 1
ATOM 568 N N . GLN A 1 73 ? -20.422 21.25 25.422 1 94.19 73 GLN A N 1
ATOM 569 C CA . GLN A 1 73 ? -21.859 21.5 25.297 1 94.19 73 GLN A CA 1
ATOM 570 C C . GLN A 1 73 ? -22.594 21.109 26.578 1 94.19 73 GLN A C 1
ATOM 572 O O . GLN A 1 73 ? -23.5 21.828 27 1 94.19 73 GLN A O 1
ATOM 577 N N . ILE A 1 74 ? -22.188 20.078 27.141 1 95.19 74 ILE A N 1
ATOM 578 C CA . ILE A 1 74 ? -22.781 19.625 28.391 1 95.19 74 ILE A CA 1
ATOM 579 C C . ILE A 1 74 ? -22.469 20.625 29.5 1 95.19 74 ILE A C 1
ATOM 581 O O . ILE A 1 74 ? -23.344 20.969 30.297 1 95.19 74 ILE A O 1
ATOM 585 N N . SER A 1 75 ? -21.172 21.094 29.531 1 93.75 75 SER A N 1
ATOM 586 C CA . SER A 1 75 ? -20.781 22.109 30.516 1 93.75 75 SER A CA 1
ATOM 587 C C . SER A 1 75 ? -21.578 23.391 30.344 1 93.75 75 SER A C 1
ATOM 589 O O . SER A 1 75 ? -22 24 31.328 1 93.75 75 SER A O 1
ATOM 591 N N . ASP A 1 76 ? -21.828 23.766 29.094 1 91.88 76 ASP A N 1
ATOM 592 C CA . ASP A 1 76 ? -22.609 24.969 28.797 1 91.88 76 ASP A CA 1
ATOM 593 C C . ASP A 1 76 ? -24.062 24.812 29.266 1 91.88 76 ASP A C 1
ATOM 595 O O . ASP A 1 76 ? -24.641 25.75 29.812 1 91.88 76 ASP A O 1
ATOM 599 N N . LEU A 1 77 ? -24.594 23.625 29.062 1 93.25 77 LEU A N 1
ATOM 600 C CA . LEU A 1 77 ? -25.969 23.344 29.484 1 93.25 77 LEU A CA 1
ATOM 601 C C . LEU A 1 77 ? -26.078 23.359 31 1 93.25 77 LEU A C 1
ATOM 603 O O . LEU A 1 77 ? -27.047 23.875 31.562 1 93.25 77 LEU A O 1
ATOM 607 N N . HIS A 1 78 ? -25.031 22.875 31.672 1 91.5 78 HIS A N 1
ATOM 608 C CA . HIS A 1 78 ? -25 22.859 33.125 1 91.5 78 HIS A CA 1
ATOM 609 C C . HIS A 1 78 ? -24.875 24.266 33.688 1 91.5 78 HIS A C 1
ATOM 611 O O . HIS A 1 78 ? -25.531 24.609 34.688 1 91.5 78 HIS A O 1
ATOM 617 N N . GLN A 1 79 ? -24.188 25.125 33.094 1 89.44 79 GLN A N 1
ATOM 618 C CA . GLN A 1 79 ? -24.016 26.516 33.5 1 89.44 79 GLN A CA 1
ATOM 619 C C . GLN A 1 79 ? -25.281 27.328 33.312 1 89.44 79 GLN A C 1
ATOM 621 O O . GLN A 1 79 ? -25.656 28.156 34.125 1 89.44 79 GLN A O 1
ATOM 626 N N . LEU A 1 80 ? -26.016 26.969 32.344 1 88.44 80 LEU A N 1
ATOM 627 C CA . LEU A 1 80 ? -27.281 27.625 32.062 1 88.44 80 LEU A CA 1
ATOM 628 C C . LEU A 1 80 ? -28.344 27.219 33.062 1 88.44 80 LEU A C 1
ATOM 630 O O . LEU A 1 80 ? -29.156 28.062 33.5 1 88.44 80 LEU A O 1
ATOM 634 N N . ARG A 1 81 ? -28.344 26.031 33.438 1 87.19 81 ARG A N 1
ATOM 635 C CA . ARG A 1 81 ? -29.297 25.531 34.438 1 87.19 81 ARG A CA 1
ATOM 636 C C . ARG A 1 81 ? -29.016 26.109 35.812 1 87.19 81 ARG A C 1
ATOM 638 O O . ARG A 1 81 ? -29.938 26.516 36.531 1 87.19 81 ARG A O 1
ATOM 645 N N . LYS A 1 82 ? -27.812 26.312 36.188 1 84.5 82 LYS A N 1
ATOM 646 C CA . LYS A 1 82 ? -27.438 26.891 37.469 1 84.5 82 LYS A CA 1
ATOM 647 C C . LYS A 1 82 ? -27.828 28.359 37.531 1 84.5 82 LYS A C 1
ATOM 649 O O . LYS A 1 82 ? -28.297 28.828 38.594 1 84.5 82 LYS A O 1
ATOM 654 N N . ASP A 1 83 ? -27.766 29 36.531 1 83 83 ASP A N 1
ATOM 655 C CA . ASP A 1 83 ? -28.078 30.422 36.5 1 83 83 ASP A CA 1
ATOM 656 C C . ASP A 1 83 ? -29.594 30.656 36.531 1 83 83 ASP A C 1
ATOM 658 O O . ASP A 1 83 ? -30.062 31.625 37.125 1 83 83 ASP A O 1
ATOM 662 N N . ALA A 1 84 ? -30.359 29.766 36.062 1 82.94 84 ALA A N 1
ATOM 663 C CA . ALA A 1 84 ? -31.812 29.844 36.094 1 82.94 84 ALA A CA 1
ATOM 664 C C . ALA A 1 84 ? -32.375 29.5 37.469 1 82.94 84 ALA A C 1
ATOM 666 O O . ALA A 1 84 ? -33.375 30.078 37.875 1 82.94 84 ALA A O 1
ATOM 667 N N . GLY A 1 85 ? -31.797 28.594 38 1 72.31 85 GLY A N 1
ATOM 668 C CA . GLY A 1 85 ? -32.188 28.266 39.375 1 72.31 85 GLY A CA 1
ATOM 669 C C . GLY A 1 85 ? -31.969 29.406 40.344 1 72.31 85 GLY A C 1
ATOM 670 O O . GLY A 1 85 ? -32.75 29.578 41.281 1 72.31 85 GLY A O 1
ATOM 671 N N . THR A 1 86 ? -30.984 30.266 40.25 1 66.88 86 THR A N 1
ATOM 672 C CA . THR A 1 86 ? -30.688 31.438 41.094 1 66.88 86 THR A CA 1
ATOM 673 C C . THR A 1 86 ? -31.703 32.562 40.812 1 66.88 86 THR A C 1
ATOM 675 O O . THR A 1 86 ? -32.062 33.281 41.719 1 66.88 86 THR A O 1
ATOM 678 N N . ARG A 1 87 ? -32.156 32.719 39.656 1 62.97 87 ARG A N 1
ATOM 679 C CA . ARG A 1 87 ? -33.188 33.75 39.375 1 62.97 87 ARG A CA 1
ATOM 680 C C . ARG A 1 87 ? -34.531 33.344 39.969 1 62.97 87 ARG A C 1
ATOM 682 O O . ARG A 1 87 ? -35.312 34.219 40.375 1 62.97 87 ARG A O 1
ATOM 689 N N . LYS A 1 88 ? -34.938 32.25 39.938 1 66.12 88 LYS A N 1
ATOM 690 C CA . LYS A 1 88 ? -36.188 31.844 40.531 1 66.12 88 LYS A CA 1
ATOM 691 C C . LYS A 1 88 ? -36.188 32.031 42.031 1 66.12 88 LYS A C 1
ATOM 693 O O . LYS A 1 88 ? -37.219 32.375 42.625 1 66.12 88 LYS A O 1
ATOM 698 N N . ASP A 1 89 ? -35.094 31.859 42.531 1 59.94 89 ASP A N 1
ATOM 699 C CA . ASP A 1 89 ? -35.094 32.094 43.969 1 59.94 89 ASP A CA 1
ATOM 700 C C . ASP A 1 89 ? -35.219 33.594 44.281 1 59.94 89 ASP A C 1
ATOM 702 O O . ASP A 1 89 ? -35.656 33.969 45.344 1 59.94 89 ASP A O 1
ATOM 706 N N . VAL A 1 90 ? -34.812 34.312 43.344 1 61.12 90 VAL A N 1
ATOM 707 C CA . VAL A 1 90 ? -34.906 35.75 43.625 1 61.12 90 VAL A CA 1
ATOM 708 C C . VAL A 1 90 ? -36.312 36.25 43.312 1 61.12 90 VAL A C 1
ATOM 710 O O . VAL A 1 90 ? -36.656 37.375 43.719 1 61.12 90 VAL A O 1
ATOM 713 N N . SER A 1 91 ? -36.938 35.625 42.469 1 58.94 91 SER A N 1
ATOM 714 C CA . SER A 1 91 ? -38.25 36.125 42.219 1 58.94 91 SER A CA 1
ATOM 715 C C . SER A 1 91 ? -39.281 35.594 43.219 1 58.94 91 SER A C 1
ATOM 717 O O . SER A 1 91 ? -40.438 36 43.219 1 58.94 91 SER A O 1
ATOM 719 N N . LEU A 1 92 ? -38.875 34.625 44.031 1 46.62 92 LEU A N 1
ATOM 720 C CA . LEU A 1 92 ? -39.875 34.375 45.094 1 46.62 92 LEU A CA 1
ATOM 721 C C . LEU A 1 92 ? -39.719 35.375 46.219 1 46.62 92 LEU A C 1
ATOM 723 O O . LEU A 1 92 ? -38.594 35.781 46.531 1 46.62 92 LEU A O 1
ATOM 727 N N . MET B 1 1 ? -3.051 -10.641 8.43 1 90.38 1 MET B N 1
ATOM 728 C CA . MET B 1 1 ? -2.215 -10.945 7.273 1 90.38 1 MET B CA 1
ATOM 729 C C . MET B 1 1 ? -1.742 -12.398 7.305 1 90.38 1 MET B C 1
ATOM 731 O O . MET B 1 1 ? -1.424 -12.922 8.375 1 90.38 1 MET B O 1
ATOM 735 N N . THR B 1 2 ? -1.812 -13.023 6.16 1 96.62 2 THR B N 1
ATOM 736 C CA . THR B 1 2 ? -1.451 -14.438 6.07 1 96.62 2 THR B CA 1
ATOM 737 C C . THR B 1 2 ? -0.14 -14.609 5.309 1 96.62 2 THR B C 1
ATOM 739 O O . THR B 1 2 ? 0.128 -13.883 4.348 1 96.62 2 THR B O 1
ATOM 7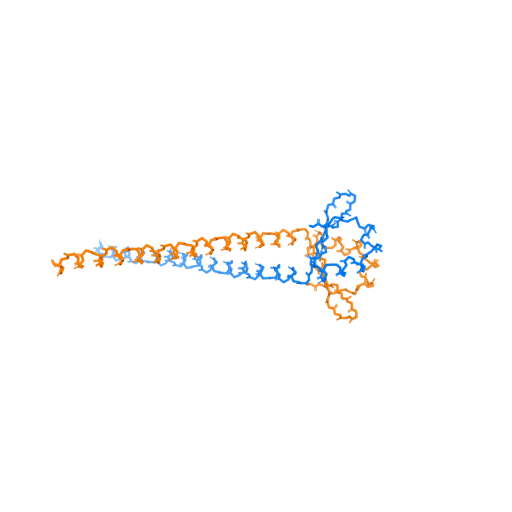42 N N . THR B 1 3 ? 0.666 -15.664 5.758 1 98.19 3 THR B N 1
ATOM 743 C CA . THR B 1 3 ? 1.934 -15.945 5.098 1 98.19 3 THR B CA 1
ATOM 744 C C . THR B 1 3 ? 1.843 -17.234 4.281 1 98.19 3 THR B C 1
ATOM 746 O O . THR B 1 3 ? 1.272 -18.219 4.742 1 98.19 3 THR B O 1
ATOM 749 N N . VAL B 1 4 ? 2.402 -17.156 3.057 1 98.31 4 VAL B N 1
ATOM 750 C CA . VAL B 1 4 ? 2.412 -18.328 2.178 1 98.31 4 VAL B CA 1
ATOM 751 C C . VAL B 1 4 ? 3.764 -18.422 1.476 1 98.31 4 VAL B C 1
ATOM 753 O O . VAL B 1 4 ? 4.387 -17.406 1.161 1 98.31 4 VAL B O 1
ATOM 756 N N . SER B 1 5 ? 4.258 -19.672 1.224 1 98.25 5 SER B N 1
ATOM 757 C CA . SER B 1 5 ? 5.48 -19.859 0.448 1 98.25 5 SER B CA 1
ATOM 758 C C . SER B 1 5 ? 5.23 -19.625 -1.038 1 98.25 5 SER B C 1
ATOM 760 O O . SER B 1 5 ? 4.09 -19.688 -1.499 1 98.25 5 SER B O 1
ATOM 762 N N . VAL B 1 6 ? 6.293 -19.391 -1.727 1 97.38 6 VAL B N 1
ATOM 763 C CA . VAL B 1 6 ? 6.211 -19.234 -3.176 1 97.38 6 VAL B CA 1
ATOM 764 C C . VAL B 1 6 ? 5.562 -20.484 -3.785 1 97.38 6 VAL B C 1
ATOM 766 O O . VAL B 1 6 ? 4.703 -20.375 -4.66 1 97.38 6 VAL B O 1
ATOM 769 N N . ALA B 1 7 ? 5.953 -21.656 -3.334 1 96.88 7 ALA B N 1
ATOM 770 C CA . ALA B 1 7 ? 5.414 -22.922 -3.854 1 96.88 7 ALA B CA 1
ATOM 771 C C . ALA B 1 7 ? 3.906 -23 -3.635 1 96.88 7 ALA B C 1
ATOM 773 O O . ALA B 1 7 ? 3.156 -23.328 -4.555 1 96.88 7 ALA B O 1
ATOM 774 N N . ASN B 1 8 ? 3.504 -22.688 -2.461 1 97.31 8 ASN B N 1
ATOM 775 C CA . ASN B 1 8 ? 2.082 -22.734 -2.139 1 97.31 8 ASN B CA 1
ATOM 776 C C . ASN B 1 8 ? 1.307 -21.656 -2.898 1 97.31 8 ASN B C 1
ATOM 778 O O . ASN B 1 8 ? 0.176 -21.891 -3.33 1 97.31 8 ASN B O 1
ATOM 782 N N . ALA B 1 9 ? 1.877 -20.516 -3.002 1 98.06 9 ALA B N 1
ATOM 783 C CA . ALA B 1 9 ? 1.235 -19.453 -3.768 1 98.06 9 ALA B CA 1
ATOM 784 C C . ALA B 1 9 ? 1.019 -19.859 -5.219 1 98.06 9 ALA B C 1
ATOM 786 O O . ALA B 1 9 ? -0.046 -19.625 -5.789 1 98.06 9 ALA B O 1
ATOM 787 N N . LYS B 1 10 ? 2.021 -20.5 -5.762 1 96.06 10 LYS B N 1
ATOM 788 C CA . LYS B 1 10 ? 1.927 -20.969 -7.141 1 96.06 10 LYS B CA 1
ATOM 789 C C . LYS B 1 10 ? 0.791 -21.969 -7.305 1 96.06 10 LYS B C 1
ATOM 791 O O . LYS B 1 10 ? 0.012 -21.891 -8.258 1 96.06 10 LYS B O 1
ATOM 796 N N . SER B 1 11 ? 0.652 -22.812 -6.379 1 96.94 11 SER B N 1
ATOM 797 C CA . SER B 1 11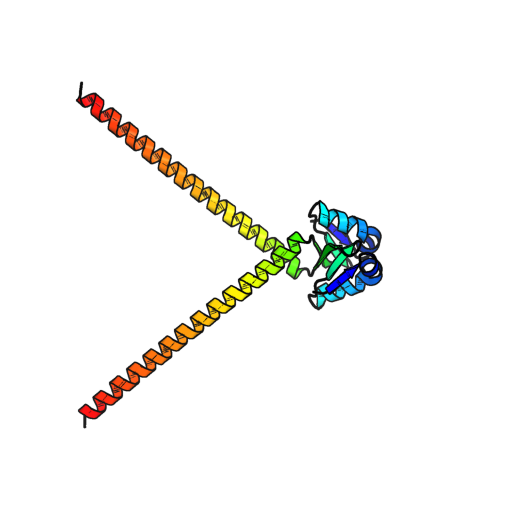 ? -0.314 -23.906 -6.469 1 96.94 11 SER B CA 1
ATOM 798 C C . SER B 1 11 ? -1.729 -23.422 -6.188 1 96.94 11 SER B C 1
ATOM 800 O O . SER B 1 11 ? -2.705 -24.047 -6.602 1 96.94 11 SER B O 1
ATOM 802 N N . HIS B 1 12 ? -1.816 -22.266 -5.52 1 97.69 12 HIS B N 1
ATOM 803 C CA . HIS B 1 12 ? -3.133 -21.828 -5.074 1 97.69 12 HIS B CA 1
ATOM 804 C C . HIS B 1 12 ? -3.375 -20.359 -5.434 1 97.69 12 HIS B C 1
ATOM 806 O O . HIS B 1 12 ? -4.098 -19.656 -4.73 1 97.69 12 HIS B O 1
ATOM 812 N N . LEU B 1 13 ? -2.793 -19.938 -6.441 1 97.88 13 LEU B N 1
ATOM 813 C CA . LEU B 1 13 ? -2.787 -18.516 -6.75 1 97.88 13 LEU B CA 1
ATOM 814 C C . LEU B 1 13 ? -4.207 -18 -6.984 1 97.88 13 LEU B C 1
ATOM 816 O O . LEU B 1 13 ? -4.566 -16.922 -6.516 1 97.88 13 LEU B O 1
ATOM 820 N N . SER B 1 14 ? -4.969 -18.766 -7.703 1 97.56 14 SER B N 1
ATOM 821 C CA . SER B 1 14 ? -6.324 -18.328 -8.016 1 97.56 14 SER B CA 1
ATOM 822 C C . SER B 1 14 ? -7.148 -18.125 -6.75 1 97.56 14 SER B C 1
ATOM 824 O O . SER B 1 14 ? -7.906 -17.156 -6.641 1 97.56 14 SER B O 1
ATOM 826 N N . GLU B 1 15 ? -7.008 -19 -5.84 1 97.75 15 GLU B N 1
ATOM 827 C CA . GLU B 1 15 ? -7.711 -18.922 -4.562 1 97.75 15 GLU B CA 1
ATOM 828 C C . GLU B 1 15 ? -7.215 -17.734 -3.744 1 97.75 15 GLU B C 1
ATOM 830 O O . GLU B 1 15 ? -8.008 -17 -3.137 1 97.75 15 GLU B O 1
ATOM 835 N N . LEU B 1 16 ? -5.941 -17.516 -3.672 1 98.25 16 LEU B N 1
ATOM 836 C CA . LEU B 1 16 ? -5.344 -16.406 -2.93 1 98.25 16 LEU B CA 1
ATOM 837 C C . LEU B 1 16 ? -5.801 -15.07 -3.496 1 98.25 16 LEU B C 1
ATOM 839 O O . LEU B 1 16 ? -6.109 -14.148 -2.74 1 98.25 16 LEU B O 1
ATOM 843 N N . ILE B 1 17 ? -5.879 -15.008 -4.758 1 98.19 17 ILE B N 1
ATOM 844 C CA . ILE B 1 17 ? -6.332 -13.805 -5.449 1 98.19 17 ILE B CA 1
ATOM 845 C C . ILE B 1 17 ? -7.789 -13.516 -5.082 1 98.19 17 ILE B C 1
ATOM 847 O O . ILE B 1 17 ? -8.148 -12.375 -4.781 1 98.19 17 ILE B O 1
ATOM 851 N N . ALA B 1 18 ? -8.547 -14.562 -5.074 1 97.38 18 ALA B N 1
ATOM 852 C CA . ALA B 1 18 ? -9.961 -14.398 -4.727 1 97.38 18 ALA B CA 1
ATOM 853 C C . ALA B 1 18 ? -10.117 -13.875 -3.303 1 97.38 18 ALA B C 1
ATOM 855 O O . ALA B 1 18 ? -10.906 -12.961 -3.055 1 97.38 18 ALA B O 1
ATOM 856 N N . LYS B 1 19 ? -9.383 -14.391 -2.428 1 97.88 19 LYS B N 1
ATOM 857 C CA . LYS B 1 19 ? -9.438 -13.977 -1.03 1 97.88 19 LYS B CA 1
ATOM 858 C C . LYS B 1 19 ? -8.969 -12.531 -0.869 1 97.88 19 LYS B C 1
ATOM 860 O O . LYS B 1 19 ? -9.555 -11.766 -0.098 1 97.88 19 LYS B O 1
ATOM 865 N N . SER B 1 20 ? -7.949 -12.18 -1.605 1 98.06 20 SER B N 1
ATOM 866 C CA . SER B 1 20 ? -7.465 -10.805 -1.558 1 98.06 20 SER B CA 1
ATOM 867 C C . SER B 1 20 ? -8.5 -9.836 -2.127 1 98.06 20 SER B C 1
ATOM 869 O O . SER B 1 20 ? -8.766 -8.789 -1.535 1 98.06 20 SER B O 1
ATOM 871 N N . ALA B 1 21 ? -9.062 -10.219 -3.229 1 96.19 21 ALA B N 1
ATOM 872 C CA . ALA B 1 21 ? -10 -9.352 -3.943 1 96.19 21 ALA B CA 1
ATOM 873 C C . ALA B 1 21 ? -11.297 -9.18 -3.158 1 96.19 21 ALA B C 1
ATOM 875 O O . ALA B 1 21 ? -11.805 -8.062 -3.021 1 96.19 21 ALA B O 1
ATOM 876 N N . TYR B 1 22 ? -11.805 -10.234 -2.572 1 95.44 22 TYR B N 1
ATOM 877 C CA . TYR B 1 22 ? -13.148 -10.211 -2.008 1 95.44 22 TYR B CA 1
ATOM 878 C C . TYR B 1 22 ? -13.102 -9.977 -0.503 1 95.44 22 TYR B C 1
ATOM 880 O O . TYR B 1 22 ? -13.945 -9.266 0.045 1 95.44 22 TYR B O 1
ATOM 888 N N . ALA B 1 23 ? -12.109 -10.547 0.093 1 95.75 23 ALA B N 1
ATOM 889 C CA . ALA B 1 23 ? -12.062 -10.453 1.55 1 95.75 23 ALA B CA 1
ATOM 890 C C . ALA B 1 23 ? -11.016 -9.438 1.999 1 95.75 23 ALA B C 1
ATOM 892 O O . ALA B 1 23 ? -10.805 -9.25 3.199 1 95.75 23 ALA B O 1
ATOM 893 N N . HIS B 1 24 ? -10.297 -8.883 1.132 1 96.19 24 HIS B N 1
ATOM 894 C CA . HIS B 1 24 ? -9.273 -7.875 1.405 1 96.19 24 HIS B CA 1
ATOM 895 C C . HIS B 1 24 ? -8.164 -8.438 2.287 1 96.19 24 HIS B C 1
ATOM 897 O O . HIS B 1 24 ? -7.594 -7.719 3.109 1 96.19 24 HIS B O 1
ATOM 903 N N . GLU B 1 25 ? -8.055 -9.695 2.086 1 97.44 25 GLU B N 1
ATOM 904 C CA . GLU B 1 25 ? -6.945 -10.328 2.803 1 97.44 25 GLU B CA 1
ATOM 905 C C . GLU B 1 25 ? -5.617 -10.078 2.098 1 97.44 25 GLU B C 1
ATOM 907 O O . GLU B 1 25 ? -5.551 -10.078 0.866 1 97.44 25 GLU B O 1
ATOM 912 N N . ARG B 1 26 ? -4.566 -9.945 2.889 1 98.62 26 ARG B N 1
ATOM 913 C CA . ARG B 1 26 ? -3.217 -9.758 2.359 1 98.62 26 ARG B CA 1
ATOM 914 C C . ARG B 1 26 ? -2.365 -11.008 2.58 1 98.62 26 ARG B C 1
ATOM 916 O O . ARG B 1 26 ? -2.449 -11.641 3.631 1 98.62 26 ARG B O 1
ATOM 923 N N . PHE B 1 27 ? -1.599 -11.328 1.587 1 98.75 27 PHE B N 1
ATOM 924 C CA . PHE B 1 27 ? -0.742 -12.5 1.694 1 98.75 27 PHE B CA 1
ATOM 925 C C . PHE B 1 27 ? 0.723 -12.125 1.51 1 98.75 27 PHE B C 1
ATOM 927 O O . PHE B 1 27 ? 1.1 -11.562 0.476 1 98.75 27 PHE B O 1
ATOM 934 N N . ILE B 1 28 ? 1.482 -12.453 2.541 1 98.81 28 ILE B N 1
ATOM 935 C CA . ILE B 1 28 ? 2.93 -12.312 2.414 1 98.81 28 ILE B CA 1
ATOM 936 C C . ILE B 1 28 ? 3.512 -13.578 1.79 1 98.81 28 ILE B C 1
ATOM 938 O O . ILE B 1 28 ? 3.293 -14.688 2.293 1 98.81 28 ILE B O 1
ATOM 942 N N . ILE B 1 29 ? 4.156 -13.359 0.738 1 98.69 29 ILE B N 1
ATOM 943 C CA . ILE B 1 29 ? 4.77 -14.484 0.045 1 98.69 29 ILE B CA 1
ATOM 944 C C . ILE B 1 29 ? 6.223 -14.641 0.494 1 98.69 29 ILE B C 1
ATOM 946 O O . ILE B 1 29 ? 6.977 -13.664 0.52 1 98.69 29 ILE B O 1
ATOM 950 N N . THR B 1 30 ? 6.586 -15.898 0.824 1 98.62 30 THR B N 1
ATOM 951 C CA . THR B 1 30 ? 7.93 -16.156 1.339 1 98.62 30 THR B CA 1
ATOM 952 C C . THR B 1 30 ? 8.703 -17.094 0.41 1 98.62 30 THR B C 1
ATOM 954 O O . THR B 1 30 ? 8.102 -17.906 -0.287 1 98.62 30 THR B O 1
ATOM 957 N N . LYS B 1 31 ? 9.969 -16.859 0.295 1 96.94 31 LYS B N 1
ATOM 958 C CA . LYS B 1 31 ? 10.945 -17.766 -0.321 1 96.94 31 LYS B CA 1
ATOM 959 C C . LYS B 1 31 ? 11.977 -18.234 0.7 1 96.94 31 LYS B C 1
ATOM 961 O O . LYS B 1 31 ? 12.648 -17.422 1.34 1 96.94 31 LYS B O 1
ATOM 966 N N . ARG B 1 32 ? 12.094 -19.516 0.867 1 96.31 32 ARG B N 1
ATOM 967 C CA . ARG B 1 32 ? 12.992 -20.078 1.878 1 96.31 32 ARG B CA 1
ATOM 968 C C . ARG B 1 32 ? 12.75 -19.422 3.236 1 96.31 32 ARG B C 1
ATOM 970 O O . ARG B 1 32 ? 13.688 -18.969 3.891 1 96.31 32 ARG B O 1
ATOM 977 N N . ASP B 1 33 ? 11.5 -19.188 3.477 1 96.75 33 ASP B N 1
ATOM 978 C CA . ASP B 1 33 ? 11 -18.719 4.766 1 96.75 33 ASP B CA 1
ATOM 979 C C . ASP B 1 33 ? 11.297 -17.234 4.969 1 96.75 33 ASP B C 1
ATOM 981 O O . ASP B 1 33 ? 11.172 -16.719 6.078 1 96.75 33 ASP B O 1
ATOM 985 N N . LYS B 1 34 ? 11.641 -16.531 3.914 1 97.31 34 LYS B N 1
ATOM 986 C CA . LYS B 1 34 ? 11.852 -15.086 3.977 1 97.31 34 LYS B CA 1
ATOM 987 C C . LYS B 1 34 ? 10.805 -14.344 3.156 1 97.31 34 LYS B C 1
ATOM 989 O O . LYS B 1 34 ? 10.547 -14.688 2.002 1 97.31 34 LYS B O 1
ATOM 994 N N . PRO B 1 35 ? 10.258 -13.359 3.758 1 98.31 35 PRO B N 1
ATOM 995 C CA . PRO B 1 35 ? 9.297 -12.57 2.992 1 98.31 35 PRO B CA 1
ATOM 996 C C . PRO B 1 35 ? 9.93 -11.852 1.8 1 98.31 35 PRO B C 1
ATOM 998 O O . PRO B 1 35 ? 11.008 -11.273 1.928 1 98.31 35 PRO B O 1
ATOM 1001 N N . VAL B 1 36 ? 9.203 -11.867 0.66 1 97.75 36 VAL B N 1
ATOM 1002 C CA . VAL B 1 36 ? 9.844 -11.289 -0.518 1 97.75 36 VAL B CA 1
ATOM 1003 C C . VAL B 1 36 ? 8.844 -10.414 -1.271 1 97.75 36 VAL B C 1
ATOM 1005 O O . VAL B 1 36 ? 9.242 -9.492 -1.996 1 97.75 36 VAL B O 1
ATOM 1008 N N . ALA B 1 37 ? 7.543 -10.617 -1.106 1 98.62 37 ALA B N 1
ATOM 1009 C CA . ALA B 1 37 ? 6.508 -9.859 -1.803 1 98.62 37 ALA B CA 1
ATOM 1010 C C . ALA B 1 37 ? 5.152 -10.031 -1.125 1 98.62 37 ALA B C 1
ATOM 1012 O O . ALA B 1 37 ? 5.035 -10.758 -0.133 1 98.62 37 ALA B O 1
ATOM 1013 N N . ALA B 1 38 ? 4.18 -9.32 -1.659 1 98.75 38 ALA B N 1
ATOM 1014 C CA . ALA B 1 38 ? 2.844 -9.438 -1.083 1 98.75 38 ALA B CA 1
ATOM 1015 C C . ALA B 1 38 ? 1.772 -9.367 -2.168 1 98.75 38 ALA B C 1
ATOM 1017 O O . ALA B 1 38 ? 1.917 -8.633 -3.146 1 98.75 38 ALA B O 1
ATOM 1018 N N . LEU B 1 39 ? 0.811 -10.133 -1.997 1 98.75 39 LEU B N 1
ATOM 1019 C CA . LEU B 1 39 ? -0.425 -10.055 -2.768 1 98.75 39 LEU B CA 1
ATOM 1020 C C . LEU B 1 39 ? -1.471 -9.219 -2.033 1 98.75 39 LEU B C 1
ATOM 1022 O O . LEU B 1 39 ? -1.79 -9.5 -0.876 1 98.75 39 LEU B O 1
ATOM 1026 N N . VAL B 1 40 ? -1.946 -8.203 -2.719 1 98.56 40 VAL B N 1
ATOM 1027 C CA . VAL B 1 40 ? -2.855 -7.281 -2.049 1 98.56 40 VAL B CA 1
ATOM 1028 C C . VAL B 1 40 ? -4.051 -6.984 -2.951 1 98.56 40 VAL B C 1
ATOM 1030 O O . VAL B 1 40 ? -4.016 -7.262 -4.152 1 98.56 40 VAL B O 1
ATOM 1033 N N . SER B 1 41 ? -5.082 -6.414 -2.365 1 98.44 41 SER B N 1
ATOM 1034 C CA . SER B 1 41 ? -6.273 -6.016 -3.111 1 98.44 41 SER B CA 1
ATOM 1035 C C . SER B 1 41 ? -6.008 -4.773 -3.951 1 98.44 41 SER B C 1
ATOM 1037 O O . SER B 1 41 ? -5.012 -4.078 -3.742 1 98.44 41 SER B O 1
ATOM 1039 N N . LEU B 1 42 ? -6.902 -4.543 -4.836 1 97.94 42 LEU B N 1
ATOM 1040 C CA . LEU B 1 42 ? -6.789 -3.342 -5.652 1 97.94 42 LEU B CA 1
ATOM 1041 C C . LEU B 1 42 ? -6.996 -2.088 -4.809 1 97.94 42 LEU B C 1
ATOM 1043 O O . LEU B 1 42 ? -6.422 -1.035 -5.102 1 97.94 42 LEU B O 1
ATOM 1047 N N . GLU B 1 43 ? -7.785 -2.191 -3.852 1 97.19 43 GLU B N 1
ATOM 1048 C CA . GLU B 1 43 ? -7.98 -1.074 -2.93 1 97.19 43 GLU B CA 1
ATOM 1049 C C . GLU B 1 43 ? -6.68 -0.725 -2.209 1 97.19 43 GLU B C 1
ATOM 1051 O O . GLU B 1 43 ? -6.359 0.452 -2.031 1 97.19 43 GLU B O 1
ATOM 1056 N N . ASP B 1 44 ? -5.988 -1.745 -1.848 1 97.69 44 ASP B N 1
ATOM 1057 C CA . ASP B 1 44 ? -4.684 -1.536 -1.224 1 97.69 44 ASP B CA 1
ATOM 1058 C C . ASP B 1 44 ? -3.727 -0.827 -2.178 1 97.69 44 ASP B C 1
ATOM 1060 O O . ASP B 1 44 ? -2.979 0.063 -1.768 1 97.69 44 ASP B O 1
ATOM 1064 N N . LEU B 1 45 ? -3.785 -1.246 -3.414 1 97.69 45 LEU B N 1
ATOM 1065 C CA . LEU B 1 45 ? -2.934 -0.611 -4.414 1 97.69 45 LEU B CA 1
ATOM 1066 C C . LEU B 1 45 ? -3.229 0.882 -4.508 1 97.69 45 LEU B C 1
ATOM 1068 O O . LEU B 1 45 ? -2.309 1.691 -4.656 1 97.69 45 LEU B O 1
ATOM 1072 N N . GLN B 1 46 ? -4.465 1.267 -4.395 1 96.88 46 GLN B N 1
ATOM 1073 C CA . GLN B 1 46 ? -4.875 2.666 -4.465 1 96.88 46 GLN B CA 1
ATOM 1074 C C . GLN B 1 46 ? -4.293 3.465 -3.299 1 96.88 46 GLN B C 1
ATOM 1076 O O . GLN B 1 46 ? -3.971 4.645 -3.449 1 96.88 46 GLN B O 1
ATOM 1081 N N . ILE B 1 47 ? -4.18 2.812 -2.221 1 96.62 47 ILE B N 1
ATOM 1082 C CA . ILE B 1 47 ? -3.6 3.459 -1.05 1 96.62 47 ILE B CA 1
ATOM 1083 C C . ILE B 1 47 ? -2.145 3.828 -1.332 1 96.62 47 ILE B C 1
ATOM 1085 O O . ILE B 1 47 ? -1.705 4.934 -1.005 1 96.62 47 ILE B O 1
ATOM 1089 N N . ILE B 1 48 ? -1.443 2.945 -1.941 1 96.94 48 ILE B N 1
ATOM 1090 C CA . ILE B 1 48 ? -0.043 3.174 -2.283 1 96.94 48 ILE B CA 1
ATOM 1091 C C . ILE B 1 48 ? 0.068 4.359 -3.24 1 96.94 48 ILE B C 1
ATOM 1093 O O . ILE B 1 48 ? 0.882 5.262 -3.029 1 96.94 48 ILE B O 1
ATOM 1097 N N . GLU B 1 49 ? -0.801 4.391 -4.215 1 95.88 49 GLU B N 1
ATOM 1098 C CA . GLU B 1 49 ? -0.792 5.457 -5.215 1 95.88 49 GLU B CA 1
ATOM 1099 C C . GLU B 1 49 ? -1.098 6.809 -4.586 1 95.88 49 GLU B C 1
ATOM 1101 O O . GLU B 1 49 ? -0.445 7.809 -4.898 1 95.88 49 GLU B O 1
ATOM 1106 N N . GLN B 1 50 ? -2.006 6.836 -3.736 1 94.94 50 GLN B N 1
ATOM 1107 C CA . GLN B 1 50 ? -2.381 8.07 -3.053 1 94.94 50 GLN B CA 1
ATOM 1108 C C . GLN B 1 50 ? -1.243 8.578 -2.17 1 94.94 50 GLN B C 1
ATOM 1110 O O . GLN B 1 50 ? -0.993 9.781 -2.1 1 94.94 50 GLN B O 1
ATOM 1115 N N . HIS B 1 51 ? -0.643 7.621 -1.51 1 94.31 51 HIS B N 1
ATOM 1116 C CA . HIS B 1 51 ? 0.497 7.984 -0.676 1 94.31 51 HIS B CA 1
ATOM 1117 C C . HIS B 1 51 ? 1.606 8.625 -1.506 1 94.31 51 HIS B C 1
ATOM 1119 O O . HIS B 1 51 ? 2.193 9.625 -1.099 1 94.31 51 HIS B O 1
ATOM 1125 N N . GLU B 1 52 ? 1.826 8.039 -2.609 1 94.25 52 GLU B N 1
ATOM 1126 C CA . GLU B 1 52 ? 2.863 8.57 -3.49 1 94.25 52 GLU B CA 1
ATOM 1127 C C . GLU B 1 52 ? 2.492 9.953 -4.012 1 94.25 52 GLU B C 1
ATOM 1129 O O . GLU B 1 52 ? 3.348 10.836 -4.105 1 94.25 52 GLU B O 1
ATOM 1134 N N . GLU B 1 53 ? 1.29 10.133 -4.32 1 94.5 53 GLU B N 1
ATOM 1135 C CA . GLU B 1 53 ? 0.823 11.438 -4.777 1 94.5 53 GLU B CA 1
ATOM 1136 C C . GLU B 1 53 ? 0.979 12.492 -3.689 1 94.5 53 GLU B C 1
ATOM 1138 O O . GLU B 1 53 ? 1.434 13.609 -3.959 1 94.5 53 GLU B O 1
ATOM 1143 N N . ARG B 1 54 ? 0.625 12.141 -2.568 1 91.75 54 ARG B N 1
ATOM 1144 C CA . ARG B 1 54 ? 0.722 13.062 -1.443 1 91.75 54 ARG B CA 1
ATOM 1145 C C . ARG B 1 54 ? 2.176 13.422 -1.153 1 91.75 54 ARG B C 1
ATOM 1147 O O . ARG B 1 54 ? 2.488 14.578 -0.864 1 91.75 54 ARG B O 1
ATOM 1154 N N . GLN B 1 55 ? 2.984 12.414 -1.175 1 91.06 55 GLN B N 1
ATOM 1155 C CA . GLN B 1 55 ? 4.406 12.656 -0.951 1 91.06 55 GLN B CA 1
ATOM 1156 C C . GLN B 1 55 ? 4.992 13.539 -2.045 1 91.06 55 GLN B C 1
ATOM 1158 O O . GLN B 1 55 ? 5.855 14.383 -1.774 1 91.06 55 GLN B O 1
ATOM 1163 N N . GLY B 1 56 ? 4.523 13.234 -3.217 1 92.88 56 GLY B N 1
ATOM 1164 C CA . GLY B 1 56 ? 4.941 14.094 -4.312 1 92.88 56 GLY B CA 1
ATOM 1165 C C . GLY B 1 56 ? 4.535 15.539 -4.125 1 92.88 56 GLY B C 1
ATOM 1166 O O . GLY B 1 56 ? 5.355 16.453 -4.293 1 92.88 56 GLY B O 1
ATOM 1167 N N . LEU B 1 57 ? 3.354 15.75 -3.711 1 92.44 57 LEU B N 1
ATOM 1168 C CA . LEU B 1 57 ? 2.838 17.094 -3.469 1 92.44 57 LEU B CA 1
ATOM 1169 C C . LEU B 1 57 ? 3.578 17.75 -2.311 1 92.44 57 LEU B C 1
ATOM 1171 O O . LEU B 1 57 ? 3.92 18.938 -2.385 1 92.44 57 LEU B O 1
ATOM 1175 N N . ALA B 1 58 ? 3.797 17.016 -1.274 1 92 58 ALA B N 1
ATOM 1176 C CA . ALA B 1 58 ? 4.523 17.516 -0.115 1 92 58 ALA B CA 1
ATOM 1177 C C . ALA B 1 58 ? 5.93 17.969 -0.502 1 92 58 ALA B C 1
ATOM 1179 O O . ALA B 1 58 ? 6.41 19 -0.039 1 92 58 ALA B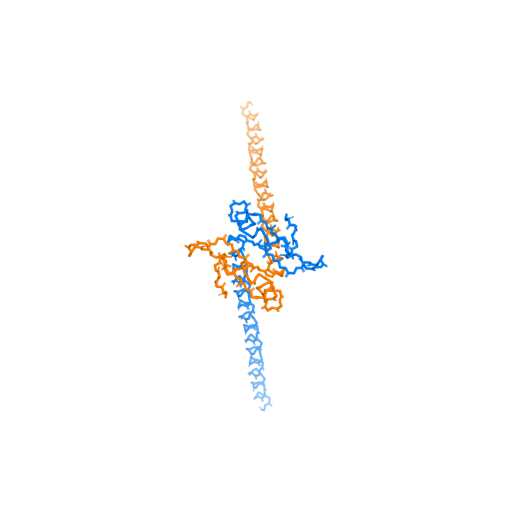 O 1
ATOM 1180 N N . SER B 1 59 ? 6.527 17.156 -1.308 1 93.94 59 SER B N 1
ATOM 1181 C CA . SER B 1 59 ? 7.871 17.484 -1.774 1 93.94 59 SER B CA 1
ATOM 1182 C C . SER B 1 59 ? 7.883 18.766 -2.588 1 93.94 59 SER B C 1
ATOM 1184 O O . SER B 1 59 ? 8.797 19.578 -2.459 1 93.94 59 SER B O 1
ATOM 1186 N N . LEU B 1 60 ? 6.805 18.938 -3.322 1 92.31 60 LEU B N 1
ATOM 1187 C CA . LEU B 1 60 ? 6.691 20.141 -4.141 1 92.31 60 LEU B CA 1
ATOM 1188 C C . LEU B 1 60 ? 6.488 21.359 -3.266 1 92.31 60 LEU B C 1
ATOM 1190 O O . LEU B 1 60 ? 7.105 22.406 -3.502 1 92.31 60 LEU B O 1
ATOM 1194 N N . VAL B 1 61 ? 5.711 21.266 -2.309 1 91.75 61 VAL B N 1
ATOM 1195 C CA . VAL B 1 61 ? 5.473 22.359 -1.373 1 91.75 61 VAL B CA 1
ATOM 1196 C C . VAL B 1 61 ? 6.766 22.703 -0.628 1 91.75 61 VAL B C 1
ATOM 1198 O O . VAL B 1 61 ? 7.098 23.875 -0.444 1 91.75 61 VAL B O 1
ATOM 1201 N N . GLY B 1 62 ? 7.438 21.609 -0.247 1 91 62 GLY B N 1
ATOM 1202 C CA . GLY B 1 62 ? 8.711 21.812 0.424 1 91 62 GLY B CA 1
ATOM 1203 C C . GLY B 1 62 ? 9.734 22.531 -0.441 1 91 62 GLY B C 1
ATOM 1204 O O . GLY B 1 62 ? 10.43 23.438 0.027 1 91 62 GLY B O 1
ATOM 1205 N N . GLN B 1 63 ? 9.734 22.188 -1.627 1 92.62 63 GLN B N 1
ATOM 1206 C CA . GLN B 1 63 ? 10.656 22.828 -2.559 1 92.62 63 GLN B CA 1
ATOM 1207 C C . GLN B 1 63 ? 10.281 24.297 -2.787 1 92.62 63 GLN B C 1
ATOM 1209 O O . GLN B 1 63 ? 11.156 25.156 -2.857 1 92.62 63 GLN B O 1
ATOM 1214 N N . TRP B 1 64 ? 9.062 24.484 -2.936 1 90.5 64 TRP B N 1
ATOM 1215 C CA . TRP B 1 64 ? 8.57 25.859 -3.117 1 90.5 64 TRP B CA 1
ATOM 1216 C C . TRP B 1 64 ? 8.945 26.734 -1.93 1 90.5 64 TRP B C 1
ATOM 1218 O O . TRP B 1 64 ? 9.367 27.875 -2.107 1 90.5 64 TRP B O 1
ATOM 1228 N N . LYS B 1 65 ? 8.805 26.203 -0.723 1 92.19 65 LYS B N 1
ATOM 1229 C CA . LYS B 1 65 ? 9.164 26.953 0.483 1 92.19 65 LYS B CA 1
ATOM 1230 C C . LYS B 1 65 ? 10.664 27.234 0.52 1 92.19 65 LYS B C 1
ATOM 1232 O O . LYS B 1 65 ? 11.086 28.312 0.94 1 92.19 65 LYS B O 1
ATOM 1237 N N . ASP B 1 66 ? 11.367 26.188 0.065 1 92.31 66 ASP B N 1
ATOM 1238 C CA . ASP B 1 66 ? 12.82 26.359 0.007 1 92.31 66 ASP B CA 1
ATOM 1239 C C . ASP B 1 66 ? 13.195 27.484 -0.953 1 92.31 66 ASP B C 1
ATOM 1241 O O . ASP B 1 66 ? 14.102 28.281 -0.669 1 92.31 66 ASP B O 1
ATOM 1245 N N . PHE B 1 67 ? 12.484 27.609 -2 1 92.94 67 PHE B N 1
ATOM 1246 C CA . PHE B 1 67 ? 12.734 28.656 -2.988 1 92.94 67 PHE B CA 1
ATOM 1247 C C . PHE B 1 67 ? 12.406 30.031 -2.42 1 92.94 67 PHE B C 1
ATOM 1249 O O . PHE B 1 67 ? 13.141 30.984 -2.641 1 92.94 67 PHE B O 1
ATOM 1256 N N . GLU B 1 68 ? 11.367 30.078 -1.765 1 92.69 68 GLU B N 1
ATOM 1257 C CA . GLU B 1 68 ? 10.961 31.344 -1.149 1 92.69 68 GLU B CA 1
ATOM 1258 C C . GLU B 1 68 ? 11.992 31.812 -0.126 1 92.69 68 GLU B C 1
ATOM 1260 O O . GLU B 1 68 ? 12.328 33 -0.072 1 92.69 68 GLU B O 1
ATOM 1265 N N . GLU B 1 69 ? 12.414 30.875 0.677 1 93.06 69 GLU B N 1
ATOM 1266 C CA . GLU B 1 69 ? 13.406 31.219 1.684 1 93.06 69 GLU B CA 1
ATOM 1267 C C . GLU B 1 69 ? 14.695 31.719 1.036 1 93.06 69 GLU B C 1
ATOM 1269 O O . GLU B 1 69 ? 15.297 32.688 1.505 1 93.06 69 GLU B O 1
ATOM 1274 N N . VAL B 1 70 ? 15.047 31.078 0.035 1 94.88 70 VAL B N 1
ATOM 1275 C CA . VAL B 1 70 ? 16.234 31.516 -0.697 1 94.88 70 VAL B CA 1
ATOM 1276 C C . VAL B 1 70 ? 15.984 32.875 -1.316 1 94.88 70 VAL B C 1
ATOM 1278 O O . VAL B 1 70 ? 16.859 33.75 -1.283 1 94.88 70 VAL B O 1
ATOM 1281 N N . GLY B 1 71 ? 14.844 32.969 -1.889 1 92.94 71 GLY B N 1
ATOM 1282 C CA . GLY B 1 71 ? 14.477 34.25 -2.443 1 92.94 71 GLY B CA 1
ATOM 1283 C C . GLY B 1 71 ? 14.516 35.375 -1.42 1 92.94 71 GLY B C 1
ATOM 1284 O O . GLY B 1 71 ? 14.992 36.469 -1.709 1 92.94 71 GLY B O 1
ATOM 1285 N N . GLU B 1 72 ? 14.07 35.062 -0.231 1 93.75 72 GLU B N 1
ATOM 1286 C CA . GLU B 1 72 ? 14.102 36.062 0.849 1 93.75 72 GLU B CA 1
ATOM 1287 C C . GLU B 1 72 ? 15.539 36.406 1.233 1 93.75 72 GLU B C 1
ATOM 1289 O O . GLU B 1 72 ? 15.852 37.562 1.488 1 93.75 72 GLU B O 1
ATOM 1294 N N . GLN B 1 73 ? 16.344 35.469 1.22 1 94.19 73 GLN B N 1
ATOM 1295 C CA . GLN B 1 73 ? 17.734 35.688 1.571 1 94.19 73 GLN B CA 1
ATOM 1296 C C . GLN B 1 73 ? 18.438 36.531 0.515 1 94.19 73 GLN B C 1
ATOM 1298 O O . GLN B 1 73 ? 19.234 37.406 0.848 1 94.19 73 GLN B O 1
ATOM 1303 N N . ILE B 1 74 ? 18.109 36.281 -0.673 1 95.06 74 ILE B N 1
ATOM 1304 C CA . ILE B 1 74 ? 18.688 37.062 -1.775 1 95.06 74 ILE B CA 1
ATOM 1305 C C . ILE B 1 74 ? 18.203 38.5 -1.715 1 95.06 74 ILE B C 1
ATOM 1307 O O . ILE B 1 74 ? 18.984 39.438 -1.898 1 95.06 74 ILE B O 1
ATOM 1311 N N . SER B 1 75 ? 16.859 38.656 -1.456 1 93.38 75 SER B N 1
ATOM 1312 C CA . SER B 1 75 ? 16.281 40 -1.31 1 93.38 75 SER B CA 1
ATOM 1313 C C . SER B 1 75 ? 16.938 40.75 -0.161 1 93.38 75 SER B C 1
ATOM 1315 O O . SER B 1 75 ? 17.234 41.938 -0.284 1 93.38 75 SER B O 1
ATOM 1317 N N . ASP B 1 76 ? 17.219 40.062 0.924 1 91.88 76 ASP B N 1
ATOM 1318 C CA . ASP B 1 76 ? 17.875 40.656 2.08 1 91.88 76 ASP B CA 1
ATOM 1319 C C . ASP B 1 76 ? 19.297 41.094 1.738 1 91.88 76 ASP B C 1
ATOM 1321 O O . ASP B 1 76 ? 19.734 42.156 2.16 1 91.88 76 ASP B O 1
ATOM 1325 N N . LEU B 1 77 ? 19.969 40.25 0.986 1 93.12 77 LEU B N 1
ATOM 1326 C CA . LEU B 1 77 ? 21.328 40.562 0.569 1 93.12 77 LEU B CA 1
ATOM 1327 C C . LEU B 1 77 ? 21.344 41.781 -0.365 1 93.12 77 LEU B C 1
ATOM 1329 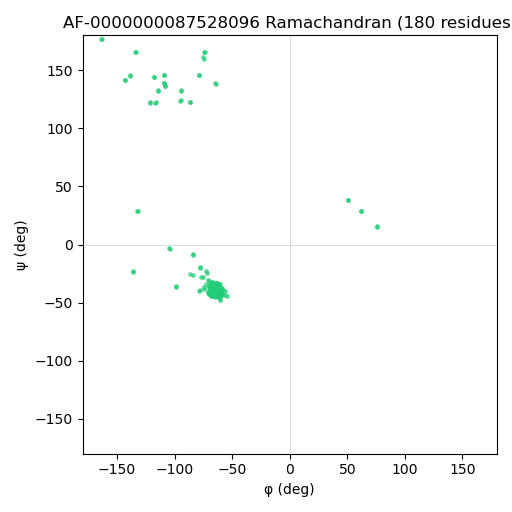O O . LEU B 1 77 ? 22.219 42.656 -0.252 1 93.12 77 LEU B O 1
ATOM 1333 N N . HIS B 1 78 ? 20.344 41.875 -1.229 1 91.12 78 HIS B N 1
ATOM 1334 C CA . HIS B 1 78 ? 20.219 43 -2.154 1 91.12 78 HIS B CA 1
ATOM 1335 C C . HIS B 1 78 ? 19.906 44.281 -1.411 1 91.12 78 HIS B C 1
ATOM 1337 O O . HIS B 1 78 ? 20.469 45.344 -1.738 1 91.12 78 HIS B O 1
ATOM 1343 N N . GLN B 1 79 ? 19.156 44.25 -0.416 1 89.25 79 GLN B N 1
ATOM 1344 C CA . GLN B 1 79 ? 18.797 45.406 0.392 1 89.25 79 GLN B CA 1
ATOM 1345 C C . GLN B 1 79 ? 19.984 45.875 1.223 1 89.25 79 GLN B C 1
ATOM 1347 O O . GLN B 1 79 ? 20.203 47.094 1.363 1 89.25 79 GLN B O 1
ATOM 1352 N N . LEU B 1 80 ? 20.797 45 1.582 1 88.5 80 LEU B N 1
ATOM 1353 C CA . LEU B 1 80 ? 22 45.344 2.338 1 88.5 80 LEU B CA 1
ATOM 1354 C C . LEU B 1 80 ? 23.047 46 1.44 1 88.5 80 LEU B C 1
ATOM 1356 O O . LEU B 1 80 ? 23.719 46.938 1.855 1 88.5 80 LEU B O 1
AT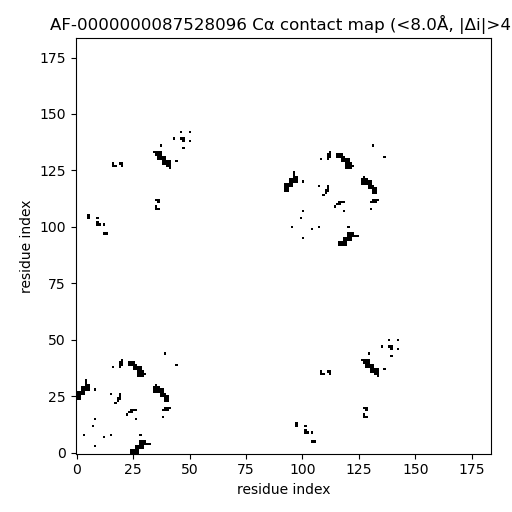OM 1360 N N . ARG B 1 81 ? 23.125 45.562 0.287 1 87.19 81 ARG B N 1
ATOM 1361 C CA . ARG B 1 81 ? 24.062 46.125 -0.676 1 87.19 81 ARG B CA 1
ATOM 1362 C C . ARG B 1 81 ? 23.641 47.531 -1.112 1 87.19 81 ARG B C 1
ATOM 1364 O O . ARG B 1 81 ? 24.469 48.438 -1.187 1 87.19 81 ARG B O 1
ATOM 1371 N N . LYS B 1 82 ? 22.406 47.781 -1.256 1 84.56 82 LYS B N 1
ATOM 1372 C CA . LYS B 1 82 ? 21.891 49.094 -1.642 1 84.56 82 LYS B CA 1
ATOM 1373 C C . LYS B 1 82 ? 22.109 50.094 -0.528 1 84.56 82 LYS B C 1
ATOM 1375 O O . LYS B 1 82 ? 22.453 51.25 -0.794 1 84.56 82 LYS B O 1
ATOM 1380 N N . ASP B 1 83 ? 22.016 49.688 0.617 1 83.38 83 ASP B N 1
ATOM 1381 C CA . ASP B 1 83 ? 22.188 50.594 1.768 1 83.38 83 ASP B CA 1
ATOM 1382 C C . ASP B 1 83 ? 23.656 50.938 1.988 1 83.38 83 ASP B C 1
ATOM 1384 O O . ASP B 1 83 ? 23.984 52.062 2.385 1 83.38 83 ASP B O 1
ATOM 1388 N N . ALA B 1 84 ? 24.516 50.125 1.641 1 82.31 84 ALA B N 1
ATOM 1389 C CA . ALA B 1 84 ? 25.953 50.344 1.772 1 82.31 84 ALA B CA 1
ATOM 1390 C C . ALA B 1 84 ? 26.469 51.25 0.665 1 82.31 84 ALA B C 1
ATOM 1392 O O . ALA B 1 84 ? 27.375 52.062 0.887 1 82.31 84 ALA B O 1
ATOM 1393 N N . GLY B 1 85 ? 26 51.062 -0.42 1 72.12 85 GLY B N 1
ATOM 1394 C CA . GLY B 1 85 ? 26.344 51.938 -1.513 1 72.12 85 GLY B CA 1
ATOM 1395 C C . GLY B 1 85 ? 25.938 53.406 -1.26 1 72.12 85 GLY B C 1
ATOM 1396 O O . GLY B 1 85 ? 26.641 54.312 -1.676 1 72.12 85 GLY B O 1
ATOM 1397 N N . THR B 1 86 ? 24.891 53.781 -0.604 1 66.88 86 THR B N 1
ATOM 1398 C CA . THR B 1 86 ? 24.422 55.094 -0.228 1 66.88 86 THR B CA 1
ATOM 1399 C C . THR B 1 86 ? 25.328 55.688 0.854 1 66.88 86 THR B C 1
ATOM 1401 O O . THR B 1 86 ? 25.562 56.906 0.871 1 66.88 86 THR B O 1
ATOM 1404 N N . ARG B 1 87 ? 25.844 55 1.729 1 62.44 87 ARG B N 1
ATOM 1405 C CA . ARG B 1 87 ? 26.75 55.531 2.736 1 62.44 87 ARG B CA 1
ATOM 1406 C C . ARG B 1 87 ? 28.109 55.906 2.121 1 62.44 87 ARG B C 1
ATOM 1408 O O . ARG B 1 87 ? 28.766 56.812 2.588 1 62.44 87 ARG B O 1
ATOM 1415 N N . LYS B 1 88 ? 28.625 55.219 1.301 1 64.62 88 LYS B N 1
ATOM 1416 C CA . LYS B 1 88 ? 29.906 55.562 0.686 1 64.62 88 LYS B CA 1
ATOM 1417 C C . LYS B 1 88 ? 29.797 56.875 -0.112 1 64.62 88 LYS B C 1
ATOM 1419 O O . LYS B 1 88 ? 30.75 57.656 -0.163 1 64.62 88 LYS B O 1
ATOM 1424 N N . ASP B 1 89 ? 28.688 57.031 -0.618 1 59 89 ASP B N 1
ATOM 1425 C CA . ASP B 1 89 ? 28.594 58.281 -1.339 1 59 89 ASP B CA 1
ATOM 1426 C C . ASP B 1 89 ? 28.531 59.469 -0.371 1 59 89 ASP B C 1
ATOM 1428 O O . ASP B 1 89 ? 28.828 60.594 -0.744 1 59 89 ASP B O 1
ATOM 1432 N N . VAL B 1 90 ? 28.125 59.156 0.761 1 60.62 90 VAL B N 1
ATOM 1433 C CA . VAL B 1 90 ? 28.031 60.281 1.677 1 60.62 90 VAL B CA 1
ATOM 1434 C C . VAL B 1 90 ? 29.391 60.5 2.352 1 60.62 90 VAL B C 1
ATOM 1436 O O . VAL B 1 90 ? 29.594 61.531 2.982 1 60.62 90 VAL B O 1
ATOM 1439 N N . SER B 1 91 ? 30.109 59.531 2.416 1 57.62 91 SER B N 1
ATOM 1440 C CA . SER B 1 91 ? 31.391 59.812 3.049 1 57.62 91 SER B CA 1
ATOM 1441 C C . SER B 1 91 ? 32.375 60.375 2.047 1 57.62 91 SER B C 1
ATOM 1443 O O . SER B 1 91 ? 33.5 60.781 2.42 1 57.62 91 SER B O 1
ATOM 1445 N N . LEU B 1 92 ? 32.062 60.406 0.715 1 45.38 92 LEU B N 1
ATOM 1446 C CA . LEU B 1 92 ? 33 61.219 -0.033 1 45.38 92 LEU B CA 1
ATOM 1447 C C . LEU B 1 92 ? 32.625 62.719 0.032 1 45.38 92 LEU B C 1
ATOM 1449 O O . LEU B 1 92 ? 31.453 63.031 0.096 1 45.38 92 LEU B O 1
#

Nearest PDB structures (foldseek):
  2a6q-assembly3_D  TM=8.194E-01  e=5.170E-03  Escherichia coli
  7v5y-assembly1_A  TM=8.268E-01  e=1.343E-02  Staphylococcus aureus subsp. aureus NCTC 8325
  3d55-assembly1_D  TM=8.223E-01  e=1.765E-02  Mycobacterium tuberculosis
  3g5o-assembly1_D  TM=7.567E-01  e=2.657E-02  Mycobacterium tuberculosis H37Rv
  6l8e-assembly1_B  TM=8.265E-01  e=1.676E-01  Staphylococcus aureus subsp. aureus NCTC 8325

pLDDT: mean 92.13, std 10.28, range [45.38, 98.81]

Secondary structure (DSSP, 8-state):
-EEEEHHHHHHTHHHHHHHHHHH---EEEEETTEEEEEEE-HHHHHHHHHHHHHHHHHHHHHHHHHHHHHHHHHHHHHHHHHHHHHHHHHH-/-EEEEHHHHHHTHHHHHHHHHHH---EEEEETTEEEEEEE-HHHHHHHHHHHHHHHHHHHHH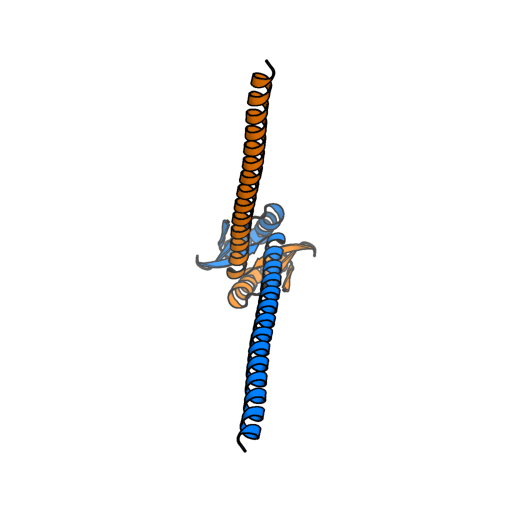HHHHHHHHHHHHHHHHHHHHHHHHHHHHH-